Protein AF-A0A0W1JGA4-F1 (afdb_monomer)

Mean predicted aligned error: 23.72 Å

pLDDT: mean 73.75, std 16.4, range [33.72, 95.0]

Sequence (187 aa):
MNNINDKTKRRLIVASGLIISVILIVLISAQFKKEPIEDAVLPNKSVETNDIIVGKPVITEKEDEIIVPEIKIPEDETIDNGAIDTGTEQTIQGDVEKPKEPTKEQLTDPTQKPNGEKVETPPEPVAHDKVEKPTETPKNNDVPQGGDTNNGKIYVPGFGWIEDVGEGEGTVAEDMYENGNKIGNMD

InterPro domains:
  IPR046680 Protein of unknown function DUF6550 [PF20187] (1-187)

Organism: Desulfitobacterium hafniense (NCBI:txid49338)

Secondary structure (DSSP, 8-state):
-----HHHHHHHHHHHHHHHHHHHHHHHHHHT-PPP-------------------------------PPP-----------S-EE-SS-EESSPPPPPPPPPPHHHHH-TTB-TTSPBPSSPPP---GGG-PPPPPPP--TTSPPTT-EETTEEEETTTEEEE---S------TT-EETTEEP----

Foldseek 3Di:
DDDDDVVRVVVVVVVVVVVVVVVVVVVVVVVVDDDPPPPDDDDDDDDDDPDPPPDDDDDDDDDDDDDDDDDDDPDPDPDPQVFDCPPVDTDPGRDDDDQDAADPCQVPDQQADRSRHGDPDRDDDDPPVPDDDPDDDPDDPVDDDAQDDDPQWTQHVPPGTDHPPDDDDDDDDQPDDDPNHHPDDDD

Solvent-accessible surface area (backbone atoms only — not comparable to full-atom values): 13129 Å² total; per-residue (Å²): 134,87,84,76,53,67,74,55,53,55,50,50,53,54,50,52,52,51,53,53,52,54,51,51,53,51,56,54,55,55,72,67,58,73,75,82,78,71,88,68,81,76,78,91,69,82,83,86,73,85,79,76,87,71,82,76,81,82,78,90,82,81,93,74,88,82,81,75,80,84,83,82,75,79,80,75,79,82,73,85,54,52,56,43,77,74,86,88,48,78,38,88,54,43,85,80,81,76,78,77,81,59,52,77,65,42,77,70,37,77,47,34,39,67,86,68,49,71,44,94,70,54,78,78,85,75,80,72,92,74,67,75,78,77,81,76,77,81,85,52,92,90,54,90,47,72,70,40,74,58,97,68,19,29,27,40,83,98,74,44,78,40,79,56,83,67,80,77,90,77,81,86,63,91,83,43,61,56,97,85,41,78,49,89,80,82,134

Structure (mmCIF, N/CA/C/O backbone):
data_AF-A0A0W1JGA4-F1
#
_entry.id   AF-A0A0W1JGA4-F1
#
loop_
_atom_site.group_PDB
_atom_site.id
_atom_site.type_symbol
_atom_site.label_atom_id
_atom_site.label_alt_id
_atom_site.label_comp_id
_atom_site.label_asym_id
_atom_site.label_entity_id
_atom_site.label_seq_id
_atom_site.pdbx_PDB_ins_code
_atom_site.Cartn_x
_atom_site.Cartn_y
_atom_site.Cartn_z
_atom_site.occupancy
_atom_site.B_iso_or_equiv
_atom_site.auth_seq_id
_atom_site.auth_comp_id
_atom_site.auth_asym_id
_atom_site.auth_atom_id
_atom_site.pdbx_PDB_model_num
ATOM 1 N N . MET A 1 1 ? 45.563 -0.041 43.744 1.00 44.97 1 MET A N 1
ATOM 2 C CA . MET A 1 1 ? 44.508 -0.146 42.711 1.00 44.97 1 MET A CA 1
ATOM 3 C C . MET A 1 1 ? 43.424 -1.070 43.238 1.00 44.97 1 MET A C 1
ATOM 5 O O . MET A 1 1 ? 43.709 -2.244 43.427 1.00 44.97 1 MET A O 1
ATOM 9 N N . ASN A 1 2 ? 42.220 -0.567 43.514 1.00 59.59 2 ASN A N 1
ATOM 10 C CA . ASN A 1 2 ? 41.126 -1.420 43.987 1.00 59.59 2 ASN A CA 1
ATOM 11 C C . ASN A 1 2 ? 40.489 -2.128 42.783 1.00 59.59 2 ASN A C 1
ATOM 13 O O . ASN A 1 2 ? 39.954 -1.481 41.884 1.00 59.59 2 ASN A O 1
ATOM 17 N N . ASN A 1 3 ? 40.575 -3.455 42.747 1.00 68.81 3 ASN A N 1
ATOM 18 C CA . ASN A 1 3 ? 39.999 -4.308 41.712 1.00 68.81 3 ASN A CA 1
ATOM 19 C C . ASN A 1 3 ? 38.501 -4.532 41.978 1.00 68.81 3 ASN A C 1
ATOM 21 O O . ASN A 1 3 ? 38.096 -5.455 42.679 1.00 68.81 3 ASN A O 1
ATOM 25 N N . ILE A 1 4 ? 37.652 -3.670 41.419 1.00 75.06 4 ILE A N 1
ATOM 26 C CA . ILE A 1 4 ? 36.196 -3.828 41.538 1.00 75.06 4 ILE A CA 1
ATOM 27 C C . ILE A 1 4 ? 35.740 -5.026 40.688 1.00 75.06 4 ILE A C 1
ATOM 29 O O . ILE A 1 4 ? 35.989 -5.066 39.484 1.00 75.06 4 ILE A O 1
ATOM 33 N N . ASN A 1 5 ? 35.049 -5.979 41.323 1.00 81.25 5 ASN A N 1
ATOM 34 C CA . ASN A 1 5 ? 34.426 -7.148 40.691 1.00 81.25 5 ASN A CA 1
ATOM 35 C C . ASN A 1 5 ? 33.430 -6.719 39.597 1.00 81.25 5 ASN A C 1
ATOM 37 O O . ASN A 1 5 ? 32.623 -5.813 39.810 1.00 81.25 5 ASN A O 1
ATOM 41 N N . ASP A 1 6 ? 33.429 -7.390 38.448 1.00 80.88 6 ASP A N 1
ATOM 42 C CA . ASP A 1 6 ? 32.568 -7.049 37.310 1.00 80.88 6 ASP A CA 1
ATOM 43 C C . ASP A 1 6 ? 31.068 -7.140 37.633 1.00 80.88 6 ASP A C 1
ATOM 45 O O . ASP A 1 6 ? 30.273 -6.345 37.128 1.00 80.88 6 ASP A O 1
ATOM 49 N N . LYS A 1 7 ? 30.668 -8.011 38.571 1.00 80.00 7 LYS A N 1
ATOM 50 C CA . LYS A 1 7 ? 29.291 -8.023 39.103 1.00 80.00 7 LYS A CA 1
ATOM 51 C C . LYS A 1 7 ? 28.943 -6.714 39.820 1.00 80.00 7 LYS A C 1
ATOM 53 O O . LYS A 1 7 ? 27.817 -6.231 39.708 1.00 80.00 7 LYS A O 1
ATOM 58 N N . THR A 1 8 ? 29.905 -6.123 40.523 1.00 81.06 8 THR A N 1
ATOM 59 C CA . THR A 1 8 ? 29.753 -4.831 41.200 1.00 81.06 8 THR A CA 1
ATOM 60 C C . THR A 1 8 ? 29.754 -3.686 40.191 1.00 81.06 8 THR A C 1
ATOM 62 O O . THR A 1 8 ? 28.917 -2.800 40.310 1.00 81.06 8 THR A O 1
ATOM 65 N N . LYS A 1 9 ? 30.586 -3.733 39.138 1.00 79.56 9 LYS A N 1
ATOM 66 C CA . LYS A 1 9 ? 30.548 -2.740 38.044 1.00 79.56 9 LYS A CA 1
ATOM 67 C C . LYS A 1 9 ? 29.197 -2.725 37.331 1.00 79.56 9 LYS A C 1
ATOM 69 O O . LYS A 1 9 ? 28.620 -1.660 37.145 1.00 79.56 9 LYS A O 1
ATOM 74 N N . ARG A 1 10 ? 28.645 -3.898 37.000 1.00 83.25 10 ARG A N 1
ATOM 75 C CA . ARG A 1 10 ? 27.319 -3.997 36.370 1.00 83.25 10 ARG A CA 1
ATOM 76 C C . ARG A 1 10 ? 26.220 -3.436 37.272 1.00 83.25 10 ARG A C 1
ATOM 78 O O . ARG A 1 10 ? 25.356 -2.712 36.793 1.00 83.25 10 ARG A O 1
ATOM 85 N N . ARG A 1 11 ? 26.269 -3.716 38.579 1.00 85.12 11 ARG A N 1
ATOM 86 C CA . ARG A 1 11 ? 25.331 -3.132 39.554 1.00 85.12 11 ARG A CA 1
ATOM 87 C C . ARG A 1 11 ? 25.487 -1.617 39.677 1.00 85.12 11 ARG A C 1
ATOM 89 O O . ARG A 1 11 ? 24.478 -0.938 39.792 1.00 85.12 11 ARG A O 1
ATOM 96 N N . LEU A 1 12 ? 26.712 -1.095 39.600 1.00 87.06 12 LEU A N 1
ATOM 97 C CA . LEU A 1 12 ? 26.970 0.346 39.615 1.00 87.06 12 LEU A CA 1
ATOM 98 C C . LEU A 1 12 ? 26.412 1.047 38.372 1.00 87.06 12 LEU A C 1
ATOM 100 O O . LEU A 1 12 ? 25.822 2.109 38.514 1.00 87.06 12 LEU A O 1
ATOM 104 N N . ILE A 1 13 ? 26.526 0.437 37.188 1.00 88.38 13 ILE A N 1
ATOM 105 C CA . ILE A 1 13 ? 25.955 0.980 35.941 1.00 88.38 13 ILE A CA 1
ATOM 106 C C . ILE A 1 13 ? 24.421 0.971 35.986 1.00 88.38 13 ILE A C 1
ATOM 108 O O . ILE A 1 13 ? 23.774 1.941 35.603 1.00 88.38 13 ILE A O 1
ATOM 112 N N . VAL A 1 14 ? 23.816 -0.113 36.480 1.00 88.44 14 VAL A N 1
ATOM 113 C CA . VAL A 1 14 ? 22.352 -0.190 36.613 1.00 88.44 14 VAL A CA 1
ATOM 114 C C . VAL A 1 14 ? 21.849 0.804 37.663 1.00 88.44 14 VAL A C 1
ATOM 116 O O . VAL A 1 14 ? 20.854 1.486 37.435 1.00 88.44 14 VAL A O 1
ATOM 119 N N . ALA A 1 15 ? 22.555 0.936 38.788 1.00 89.06 15 ALA A N 1
ATOM 120 C CA . ALA A 1 15 ? 22.209 1.898 39.828 1.00 89.06 15 ALA A CA 1
ATOM 121 C C . ALA A 1 15 ? 22.351 3.349 39.342 1.00 89.06 15 ALA A C 1
ATOM 123 O O . ALA A 1 15 ? 21.472 4.160 39.622 1.00 89.06 15 ALA A O 1
ATOM 124 N N . SER A 1 16 ? 23.403 3.679 38.582 1.00 88.50 16 SER A N 1
ATOM 125 C CA . SER A 1 16 ? 23.577 5.031 38.041 1.00 88.50 16 SER A CA 1
ATOM 126 C C . SER A 1 16 ? 22.496 5.381 37.018 1.00 88.50 16 SER A C 1
ATOM 128 O O . SER A 1 16 ? 21.941 6.476 37.079 1.00 88.50 16 SER A O 1
ATOM 130 N N . GLY A 1 17 ? 22.127 4.441 36.142 1.00 91.94 17 GLY A N 1
ATOM 131 C CA . GLY A 1 17 ? 21.024 4.625 35.197 1.00 91.94 17 GLY A CA 1
ATOM 132 C C . GLY A 1 17 ? 19.676 4.843 35.890 1.00 91.94 17 GLY A C 1
ATOM 133 O O . GLY A 1 17 ? 18.922 5.737 35.511 1.00 91.94 17 GLY A O 1
ATOM 134 N N . LEU A 1 18 ? 19.393 4.082 36.953 1.00 93.75 18 LEU A N 1
ATOM 135 C CA . LEU A 1 18 ? 18.138 4.196 37.701 1.00 93.75 18 LEU A CA 1
ATOM 136 C C . LEU A 1 18 ? 18.025 5.549 38.420 1.00 93.75 18 LEU A C 1
ATOM 138 O O . LEU A 1 18 ? 16.968 6.174 38.382 1.00 93.75 18 LEU A O 1
ATOM 142 N N . ILE A 1 19 ? 19.122 6.049 38.997 1.00 92.94 19 ILE A N 1
ATOM 143 C CA . ILE A 1 19 ? 19.158 7.377 39.630 1.00 92.94 19 ILE A CA 1
ATOM 144 C C . ILE A 1 19 ? 18.876 8.481 38.601 1.00 92.94 19 ILE A C 1
ATOM 146 O O . ILE A 1 19 ? 18.055 9.360 38.856 1.00 92.94 19 ILE A O 1
ATOM 150 N N . ILE A 1 20 ? 19.499 8.414 37.420 1.00 94.38 20 ILE A N 1
ATOM 151 C CA . ILE A 1 20 ? 19.276 9.392 36.342 1.00 94.38 20 ILE A CA 1
ATOM 152 C C . ILE A 1 20 ? 17.818 9.348 35.861 1.00 94.38 20 ILE A C 1
ATOM 154 O O . ILE A 1 20 ? 17.201 10.396 35.672 1.00 94.38 20 ILE A O 1
ATOM 158 N N . SER A 1 21 ? 17.241 8.149 35.726 1.00 92.00 21 SER A N 1
ATOM 159 C CA . SER A 1 21 ? 15.843 7.974 35.324 1.00 92.00 21 SER A CA 1
ATOM 160 C C . SER A 1 21 ? 14.869 8.622 36.309 1.00 92.00 21 SER A C 1
ATOM 162 O O . SER A 1 21 ? 13.923 9.280 35.884 1.00 92.00 21 SER A O 1
ATOM 164 N N . VAL A 1 22 ? 15.093 8.470 37.618 1.00 94.44 22 VAL A N 1
ATOM 165 C CA . VAL A 1 22 ? 14.230 9.081 38.643 1.00 94.44 22 VAL A CA 1
ATOM 166 C C . VAL A 1 22 ? 14.341 10.608 38.613 1.00 94.44 22 VAL A C 1
ATOM 168 O O . VAL A 1 22 ? 13.322 11.291 38.686 1.00 94.44 22 VAL A O 1
ATOM 171 N N . ILE A 1 23 ? 15.548 11.156 38.437 1.00 93.19 23 ILE A N 1
ATOM 172 C CA . ILE A 1 23 ? 15.757 12.610 38.333 1.00 93.19 23 ILE A CA 1
ATOM 173 C C . ILE A 1 23 ? 15.014 13.186 37.120 1.00 93.19 23 ILE A C 1
ATOM 175 O O . ILE A 1 23 ? 14.326 14.197 37.257 1.00 93.19 23 ILE A O 1
ATOM 179 N N . LEU A 1 24 ? 15.093 12.536 35.953 1.00 92.69 24 LEU A N 1
ATOM 180 C CA . LEU A 1 24 ? 14.384 12.982 34.746 1.00 92.69 24 LEU A CA 1
ATOM 181 C C . LEU A 1 24 ? 12.863 13.005 34.944 1.00 92.69 24 LEU A C 1
ATOM 183 O O . LEU A 1 24 ? 12.220 13.986 34.577 1.00 92.69 24 LEU A O 1
ATOM 187 N N . ILE A 1 25 ? 12.294 11.976 35.579 1.00 92.25 25 ILE A N 1
ATOM 188 C CA . ILE A 1 25 ? 10.853 11.923 35.874 1.00 92.25 25 ILE A CA 1
ATOM 189 C C . ILE A 1 25 ? 10.444 13.081 36.793 1.00 92.25 25 ILE A C 1
ATOM 191 O O . ILE A 1 25 ? 9.443 13.748 36.531 1.00 92.25 25 ILE A O 1
ATOM 195 N N . VAL A 1 26 ? 11.230 13.367 37.838 1.00 89.81 26 VAL A N 1
ATOM 196 C CA . VAL A 1 26 ? 10.949 14.484 38.754 1.00 89.81 26 VAL A CA 1
ATOM 197 C C . VAL A 1 26 ? 10.999 15.824 38.017 1.00 89.81 26 VAL A C 1
ATOM 199 O O . VAL A 1 26 ? 10.074 16.620 38.173 1.00 89.81 26 VAL A O 1
ATOM 202 N N . LEU A 1 27 ? 12.005 16.061 37.169 1.00 88.38 27 LEU A N 1
ATOM 203 C CA . LEU A 1 27 ? 12.123 17.299 36.388 1.00 88.38 27 LEU A CA 1
ATOM 204 C C . LEU A 1 27 ? 10.940 17.503 35.433 1.00 88.38 27 LEU A C 1
ATOM 206 O O . LEU A 1 27 ? 10.386 18.599 35.374 1.00 88.38 27 LEU A O 1
ATOM 210 N N . ILE A 1 28 ? 10.517 16.448 34.732 1.00 86.50 28 ILE A N 1
ATOM 211 C CA . ILE A 1 28 ? 9.355 16.499 33.835 1.00 86.50 28 ILE A CA 1
ATOM 212 C C . ILE A 1 28 ? 8.083 16.770 34.647 1.00 86.50 28 ILE A C 1
ATOM 214 O O . ILE A 1 28 ? 7.327 17.680 34.325 1.00 86.50 28 ILE A O 1
ATOM 218 N N . SER A 1 29 ? 7.872 16.047 35.750 1.00 81.88 29 SER A N 1
ATOM 219 C CA . SER A 1 29 ? 6.695 16.245 36.606 1.00 81.88 29 SER A CA 1
ATOM 220 C C . SER A 1 29 ? 6.637 17.642 37.237 1.00 81.88 29 SER A C 1
ATOM 222 O O . SER A 1 29 ? 5.549 18.176 37.439 1.00 81.88 29 SER A O 1
ATOM 224 N N . ALA A 1 30 ? 7.789 18.266 37.507 1.00 78.31 30 ALA A N 1
ATOM 225 C CA . ALA A 1 30 ? 7.866 19.635 37.999 1.00 78.31 30 ALA A CA 1
ATOM 226 C C . ALA A 1 30 ? 7.477 20.666 36.926 1.00 78.31 30 ALA A C 1
ATOM 228 O O . ALA A 1 30 ? 6.845 21.656 37.278 1.00 78.31 30 ALA A O 1
ATOM 229 N N . GLN A 1 31 ? 7.766 20.420 35.638 1.00 76.38 31 GLN A N 1
ATOM 230 C CA . GLN A 1 31 ? 7.284 21.284 34.546 1.00 76.38 31 GLN A CA 1
ATOM 231 C C . GLN A 1 31 ? 5.757 21.255 34.399 1.00 76.38 31 GLN A C 1
ATOM 233 O O . GLN A 1 31 ? 5.165 22.237 33.964 1.00 76.38 31 GLN A O 1
ATOM 238 N N . PHE A 1 32 ? 5.109 20.155 34.794 1.00 69.81 32 PHE A N 1
ATOM 239 C CA . PHE A 1 32 ? 3.649 20.034 34.773 1.00 69.81 32 PHE A CA 1
ATOM 240 C C . PHE A 1 32 ? 2.956 20.587 36.028 1.00 69.81 32 PHE A C 1
ATOM 242 O O . PHE A 1 32 ? 1.725 20.569 36.099 1.00 69.81 32 PHE A O 1
ATOM 249 N N . LYS A 1 33 ? 3.695 21.107 37.019 1.00 66.62 33 LYS A N 1
ATOM 250 C CA . LYS A 1 33 ? 3.079 21.807 38.151 1.00 66.62 33 LYS A CA 1
ATOM 251 C C . LYS A 1 33 ? 2.629 23.196 37.702 1.00 66.62 33 LYS A C 1
ATOM 253 O O . LYS A 1 33 ? 3.416 24.135 37.683 1.00 66.62 33 LYS A O 1
ATOM 258 N N . LYS A 1 34 ? 1.345 23.315 37.357 1.00 65.19 34 LYS A N 1
ATOM 259 C CA . LYS A 1 34 ? 0.652 24.606 37.260 1.00 65.19 34 LYS A CA 1
ATOM 260 C C . LYS A 1 34 ? 0.773 25.318 38.609 1.00 65.19 34 LYS A C 1
ATOM 262 O O . LYS A 1 34 ? 0.502 24.703 39.643 1.00 65.19 34 LYS A O 1
ATOM 267 N N . GLU A 1 35 ? 1.196 26.579 38.598 1.00 66.38 35 GLU A N 1
ATOM 268 C CA . GLU A 1 35 ? 1.187 27.409 39.803 1.00 66.38 35 GLU A CA 1
ATOM 269 C C . GLU A 1 35 ? -0.231 27.433 40.400 1.00 66.38 35 GLU A C 1
ATOM 271 O O . GLU A 1 35 ? -1.209 27.428 39.639 1.00 66.38 35 GLU A O 1
AT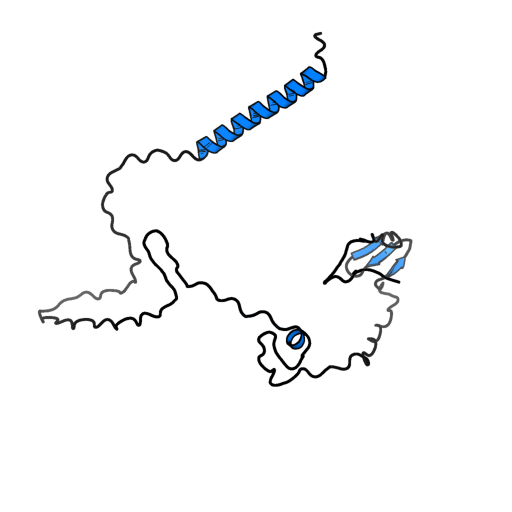OM 276 N N . PRO A 1 36 ? -0.375 27.401 41.739 1.00 60.84 36 PRO A N 1
ATOM 277 C CA . PRO A 1 36 ? -1.672 27.598 42.356 1.00 60.84 36 PRO A CA 1
ATOM 278 C C . PRO A 1 36 ? -2.161 28.984 41.954 1.00 60.84 36 PRO A C 1
ATOM 280 O O . PRO A 1 36 ? -1.489 29.988 42.176 1.00 60.84 36 PRO A O 1
ATOM 283 N N . ILE A 1 37 ? -3.320 28.999 41.311 1.00 57.25 37 ILE A N 1
ATOM 284 C CA . ILE A 1 37 ? -4.030 30.215 40.957 1.00 57.25 37 ILE A CA 1
ATOM 285 C C . ILE A 1 37 ? -4.404 30.851 42.296 1.00 57.25 37 ILE A C 1
ATOM 287 O O . ILE A 1 37 ? -5.270 30.344 43.005 1.00 57.25 37 ILE A O 1
ATOM 291 N N . GLU A 1 38 ? -3.682 31.892 42.700 1.00 56.19 38 GLU A N 1
ATOM 292 C CA . GLU A 1 38 ? -4.205 32.811 43.701 1.00 56.19 38 GLU A CA 1
ATOM 293 C C . GLU A 1 38 ? -5.464 33.408 43.069 1.00 56.19 38 GLU A C 1
ATOM 295 O O . GLU A 1 38 ? -5.404 33.877 41.928 1.00 56.19 38 GLU A O 1
ATOM 300 N N . ASP A 1 39 ? -6.608 33.315 43.751 1.00 57.66 39 ASP A N 1
ATOM 301 C CA . ASP A 1 39 ? -7.873 33.871 43.274 1.00 57.66 39 ASP A CA 1
ATOM 302 C C . ASP A 1 39 ? -7.746 35.399 43.175 1.00 57.66 39 ASP A C 1
ATOM 304 O O . ASP A 1 39 ? -8.108 36.159 44.074 1.00 57.66 39 ASP A O 1
ATOM 308 N N . ALA A 1 40 ? -7.193 35.866 42.059 1.00 50.31 40 ALA A N 1
ATOM 309 C CA . ALA A 1 40 ? -7.218 37.254 41.675 1.00 50.31 40 ALA A CA 1
ATOM 310 C C . ALA A 1 40 ? -8.649 37.571 41.245 1.00 50.31 40 ALA A C 1
ATOM 312 O O . ALA A 1 40 ? -9.150 37.064 40.239 1.00 50.31 40 ALA A O 1
ATOM 313 N N . VAL A 1 41 ? -9.308 38.420 42.033 1.00 50.53 41 VAL A N 1
ATOM 314 C CA . VAL A 1 41 ? -10.585 39.042 41.684 1.00 50.53 41 VAL A CA 1
ATOM 315 C C . VAL A 1 41 ? -10.478 39.610 40.266 1.00 50.53 41 VAL A C 1
ATOM 317 O O . VAL A 1 41 ? -9.693 40.522 40.003 1.00 50.53 41 VAL A O 1
ATOM 320 N N . LEU A 1 42 ? -11.261 39.044 39.348 1.00 39.69 42 LEU A N 1
ATOM 321 C CA . LEU A 1 42 ? -11.335 39.464 37.953 1.00 39.69 42 LEU A CA 1
ATOM 322 C C . LEU A 1 42 ? -11.810 40.926 37.864 1.00 39.69 42 LEU A C 1
ATOM 324 O O . LEU A 1 42 ? -12.895 41.236 38.368 1.00 39.69 42 LEU A O 1
ATOM 328 N N . PRO A 1 43 ? -11.093 41.829 37.170 1.00 44.75 43 PRO A N 1
ATOM 329 C CA . PRO A 1 43 ? -11.733 43.021 36.644 1.00 44.75 43 PRO A CA 1
ATOM 330 C C . PRO A 1 43 ? -12.717 42.577 35.558 1.00 44.75 43 PRO A C 1
ATOM 332 O O . PRO A 1 43 ? -12.340 41.933 34.579 1.00 44.75 43 PRO A O 1
ATOM 335 N N . ASN A 1 44 ? -13.993 42.903 35.754 1.00 46.38 44 ASN A N 1
ATOM 336 C CA . ASN A 1 44 ? -15.051 42.680 34.778 1.00 46.38 44 ASN A CA 1
ATOM 337 C C . ASN A 1 44 ? -14.661 43.363 33.455 1.00 46.38 44 ASN A C 1
ATOM 339 O O . ASN A 1 44 ? -14.686 44.591 33.353 1.00 46.38 44 ASN A O 1
ATOM 343 N N . LYS A 1 45 ? -14.247 42.575 32.460 1.00 36.81 45 LYS A N 1
ATOM 344 C CA . LYS A 1 45 ? -14.010 43.056 31.102 1.00 36.81 45 LYS A CA 1
ATOM 345 C C . LYS A 1 45 ? -14.767 42.166 30.127 1.00 36.81 45 LYS A C 1
ATOM 347 O O . LYS A 1 45 ? -14.358 41.050 29.822 1.00 36.81 45 LYS A O 1
ATOM 352 N N . SER A 1 46 ? -15.905 42.706 29.703 1.00 43.22 46 SER A N 1
ATOM 353 C CA . SER A 1 46 ? -16.739 42.243 28.600 1.00 43.22 46 SER A CA 1
ATOM 354 C C . SER A 1 46 ? -15.907 41.957 27.349 1.00 43.22 46 SER A C 1
ATOM 356 O O . SER A 1 46 ? -15.001 42.719 27.006 1.00 43.22 46 SER A O 1
ATOM 358 N N . VAL A 1 47 ? -16.256 40.859 26.684 1.00 38.28 47 VAL A N 1
ATOM 359 C CA . VAL A 1 47 ? -15.705 40.384 25.414 1.00 38.28 47 VAL A CA 1
ATOM 360 C C . VAL A 1 47 ? -15.886 41.444 24.324 1.00 38.28 47 VAL A C 1
ATOM 362 O O . VAL A 1 47 ? -16.960 42.021 24.171 1.00 38.28 47 VAL A O 1
ATOM 365 N N . GLU A 1 48 ? -14.810 41.684 23.581 1.00 35.50 48 GLU A N 1
ATOM 366 C CA . GLU A 1 48 ? -14.738 42.511 22.381 1.00 35.50 48 GLU A CA 1
ATOM 367 C C . GLU A 1 48 ? -15.324 41.714 21.204 1.00 35.50 48 GLU A C 1
ATOM 369 O O . GLU A 1 48 ? -14.737 40.740 20.733 1.00 35.50 48 GLU A O 1
ATOM 374 N N . THR A 1 49 ? -16.528 42.081 20.768 1.00 35.84 49 THR A N 1
ATOM 375 C CA . THR A 1 49 ? -17.105 41.629 19.499 1.00 35.84 49 THR A CA 1
ATOM 376 C C . THR A 1 49 ? -16.472 42.424 18.363 1.00 35.84 49 THR A C 1
ATOM 378 O O . THR A 1 49 ? -16.406 43.647 18.443 1.00 35.84 49 THR A O 1
ATOM 381 N N . ASN A 1 50 ? -16.027 41.740 17.307 1.00 36.41 50 ASN A N 1
ATOM 382 C CA . ASN A 1 50 ? -15.532 42.372 16.084 1.00 36.41 50 ASN A CA 1
ATOM 383 C C . ASN A 1 50 ? -16.591 43.336 15.519 1.00 36.41 50 ASN A C 1
ATOM 385 O O . ASN A 1 50 ? -17.625 42.894 15.016 1.00 36.41 50 ASN A O 1
ATOM 389 N N . ASP A 1 51 ? -16.320 44.638 15.608 1.00 33.72 51 ASP A N 1
ATOM 390 C CA . ASP A 1 51 ? -17.151 45.693 15.032 1.00 33.72 51 ASP A CA 1
ATOM 391 C C . ASP A 1 51 ? -17.146 45.569 13.501 1.00 33.72 51 ASP A C 1
ATOM 393 O O . ASP A 1 51 ? -16.161 45.860 12.816 1.00 33.72 51 ASP A O 1
ATOM 397 N N . ILE A 1 52 ? -18.283 45.150 12.946 1.00 38.25 52 ILE A N 1
ATOM 398 C CA . ILE A 1 52 ? -18.630 45.417 11.553 1.00 38.25 52 ILE A CA 1
ATOM 399 C C . ILE A 1 52 ? -18.743 46.939 11.438 1.00 38.25 52 ILE A C 1
ATOM 401 O O . ILE A 1 52 ? -19.606 47.553 12.063 1.00 38.25 52 ILE A O 1
ATOM 405 N N . ILE A 1 53 ? -17.867 47.555 10.642 1.00 45.31 53 ILE A N 1
ATOM 406 C CA . ILE A 1 53 ? -17.902 48.992 10.361 1.00 45.31 53 ILE A CA 1
ATOM 407 C C . ILE A 1 53 ? -19.172 49.297 9.554 1.00 45.31 53 ILE A C 1
ATOM 409 O O . ILE A 1 53 ? -19.165 49.309 8.325 1.00 45.31 53 ILE A O 1
ATOM 413 N N . VAL A 1 54 ? -20.274 49.569 10.248 1.00 40.72 54 VAL A N 1
ATOM 414 C CA . VAL A 1 54 ? -21.405 50.312 9.694 1.00 40.72 54 VAL A CA 1
ATOM 415 C C . VAL A 1 54 ? -21.159 51.770 10.048 1.00 40.72 54 VAL A C 1
ATOM 417 O O . VAL A 1 54 ? -21.351 52.198 11.187 1.00 40.72 54 VAL A O 1
ATOM 420 N N . GLY A 1 55 ? -20.658 52.533 9.075 1.00 38.62 55 GLY A N 1
ATOM 421 C CA . GLY A 1 55 ? -20.465 53.970 9.223 1.00 38.62 55 GLY A CA 1
ATOM 422 C C . GLY A 1 55 ? -21.781 54.630 9.628 1.00 38.62 55 GLY A C 1
ATOM 423 O O . GLY A 1 55 ? -22.738 54.630 8.860 1.00 38.62 55 GLY A O 1
ATOM 424 N N . LYS A 1 56 ? -21.837 55.183 10.842 1.00 35.94 56 LYS A N 1
ATOM 425 C CA . LYS A 1 56 ? -22.950 56.027 11.284 1.00 35.94 56 LYS A CA 1
ATOM 426 C C . LYS A 1 56 ? -22.893 57.344 10.501 1.00 35.94 56 LYS A C 1
ATOM 428 O O . LYS A 1 56 ? -21.914 58.073 10.680 1.00 35.94 56 LYS A O 1
ATOM 433 N N . PRO A 1 57 ? -23.905 57.722 9.699 1.00 38.09 57 PRO A N 1
ATOM 434 C CA . PRO A 1 57 ? -24.088 59.126 9.391 1.00 38.09 57 PRO A CA 1
ATOM 435 C C . PRO A 1 57 ? -24.631 59.793 10.658 1.00 38.09 57 PRO A C 1
ATOM 437 O O . PRO A 1 57 ? -25.762 59.559 11.074 1.00 38.09 57 PRO A O 1
ATOM 440 N N . VAL A 1 58 ? -23.808 60.611 11.307 1.00 36.62 58 VAL A N 1
ATOM 441 C CA . VAL A 1 58 ? -24.330 61.694 12.153 1.00 36.62 58 VAL A CA 1
ATOM 442 C C . VAL A 1 58 ? -24.946 62.686 11.155 1.00 36.62 58 VAL A C 1
ATOM 444 O O . VAL A 1 58 ? -24.352 62.935 10.107 1.00 36.62 58 VAL A O 1
ATOM 447 N N . ILE A 1 59 ? -26.172 63.169 11.336 1.00 35.94 59 ILE A N 1
ATOM 448 C CA . ILE A 1 59 ? -26.478 64.441 12.001 1.00 35.94 59 ILE A CA 1
ATOM 449 C C . ILE A 1 59 ? -28.021 64.559 12.082 1.00 35.94 59 ILE A C 1
ATOM 451 O O . ILE A 1 59 ? -28.698 64.408 11.072 1.00 35.94 59 ILE A O 1
ATOM 455 N N . THR A 1 60 ? -28.507 64.834 13.299 1.00 42.22 60 THR A N 1
ATOM 456 C CA . THR A 1 60 ? -29.611 65.738 13.704 1.00 42.22 60 THR A CA 1
ATOM 457 C C . THR A 1 60 ? -30.939 65.718 12.929 1.00 42.22 60 THR A C 1
ATOM 459 O O . THR A 1 60 ? -31.002 66.186 11.803 1.00 42.22 60 THR A O 1
ATOM 462 N N . GLU A 1 61 ? -32.032 65.324 13.594 1.00 42.34 61 GLU A N 1
ATOM 463 C CA . GLU A 1 61 ? -33.161 66.198 13.984 1.00 42.34 61 GLU A CA 1
ATOM 464 C C . GLU A 1 61 ? -34.387 65.389 14.453 1.00 42.34 61 GLU A C 1
ATOM 466 O O . GLU A 1 61 ? -34.836 64.484 13.767 1.00 42.34 61 GLU A O 1
ATOM 471 N N . LYS A 1 62 ? -34.919 65.828 15.605 1.00 43.69 62 LYS A N 1
ATOM 472 C CA . LYS A 1 62 ? -36.307 65.786 16.104 1.00 43.69 62 LYS A CA 1
ATOM 473 C C . LYS A 1 62 ? -37.021 64.447 16.342 1.00 43.69 62 LYS A C 1
ATOM 475 O O . LYS A 1 62 ? -36.873 63.459 15.642 1.00 43.69 62 LYS A O 1
ATOM 480 N N . GLU A 1 63 ? -37.781 64.503 17.431 1.00 51.25 63 GLU A N 1
ATOM 481 C CA . GLU A 1 63 ? -38.611 63.479 18.052 1.00 51.25 63 GLU A CA 1
ATOM 482 C C . GLU A 1 63 ? -39.588 62.855 17.057 1.00 51.25 63 GLU A C 1
ATOM 484 O O . GLU A 1 63 ? -40.379 63.576 16.465 1.00 51.25 63 GLU A O 1
ATOM 489 N N . ASP A 1 64 ? -39.555 61.530 16.936 1.00 44.03 64 ASP A N 1
ATOM 490 C CA . ASP A 1 64 ? -40.732 60.706 16.676 1.00 44.03 64 ASP A CA 1
ATOM 491 C C . ASP A 1 64 ? -40.474 59.316 17.281 1.00 44.03 64 ASP A C 1
ATOM 493 O O . ASP A 1 64 ? -39.396 58.731 17.156 1.00 44.03 64 ASP A O 1
ATOM 497 N N . GLU A 1 65 ? -41.455 58.834 18.034 1.00 52.72 65 GLU A N 1
ATOM 498 C CA . GLU A 1 65 ? -41.418 57.627 18.855 1.00 52.72 65 GLU A CA 1
ATOM 499 C C . GLU A 1 65 ? -41.258 56.375 17.968 1.00 52.72 65 GLU A C 1
ATOM 501 O O . GLU A 1 65 ? -42.172 55.971 17.249 1.00 52.72 65 GLU A O 1
ATOM 506 N N . ILE A 1 66 ? -40.072 55.755 17.979 1.00 46.19 66 ILE A N 1
ATOM 507 C CA . ILE A 1 66 ? -39.792 54.551 17.184 1.00 46.19 66 ILE A CA 1
ATOM 508 C C . ILE A 1 66 ? -40.398 53.337 17.900 1.00 46.19 66 ILE A C 1
ATOM 510 O O . ILE A 1 66 ? -39.790 52.767 18.806 1.00 46.19 66 ILE A O 1
ATOM 514 N N . ILE A 1 67 ? -41.593 52.915 17.483 1.00 58.78 67 ILE A N 1
ATOM 515 C CA . ILE A 1 67 ? -42.182 51.639 17.911 1.00 58.78 67 ILE A CA 1
ATOM 516 C C . ILE A 1 67 ? -41.497 50.510 17.131 1.00 58.78 67 ILE A C 1
ATOM 518 O O . ILE A 1 67 ? -41.728 50.333 15.934 1.00 58.78 67 ILE A O 1
ATOM 522 N N . VAL A 1 68 ? -40.643 49.744 17.812 1.00 60.56 68 VAL A N 1
ATOM 523 C CA . VAL A 1 68 ? -39.989 48.553 17.252 1.00 60.56 68 VAL A CA 1
ATOM 524 C C . VAL A 1 68 ? -40.941 47.356 17.385 1.00 60.56 68 VAL A C 1
ATOM 526 O O . VAL A 1 68 ? -41.340 47.039 18.507 1.00 60.56 68 VAL A O 1
ATOM 529 N N . PRO A 1 69 ? -41.331 46.678 16.290 1.00 61.38 69 PRO A N 1
ATOM 530 C CA . PRO A 1 69 ? -42.147 45.471 16.380 1.00 61.38 69 PRO A CA 1
ATOM 531 C C . PRO A 1 69 ? -41.352 44.312 17.002 1.00 61.38 69 PRO A C 1
ATOM 533 O O . PRO A 1 69 ? -40.161 44.146 16.739 1.00 61.38 69 PRO A O 1
ATOM 536 N N . GLU A 1 70 ? -42.024 43.500 17.820 1.00 64.69 70 GLU A N 1
ATOM 537 C CA . GLU A 1 70 ? -41.428 42.345 18.496 1.00 64.69 70 GLU A CA 1
ATOM 538 C C . GLU A 1 70 ? -40.959 41.292 17.477 1.00 64.69 70 GLU A C 1
ATOM 540 O O . GLU A 1 70 ? -41.704 40.880 16.580 1.00 64.69 70 GLU A O 1
ATOM 545 N N . ILE A 1 71 ? -39.697 40.877 17.599 1.00 60.97 71 ILE A N 1
ATOM 546 C CA . ILE A 1 71 ? -39.066 39.899 16.710 1.00 60.97 71 ILE A CA 1
ATOM 547 C C . ILE A 1 71 ? -39.669 38.527 17.017 1.00 60.97 71 ILE A C 1
ATOM 549 O O . ILE A 1 71 ? -39.408 37.947 18.068 1.00 60.97 71 ILE A O 1
ATOM 553 N N . LYS A 1 72 ? -40.468 37.989 16.091 1.00 61.00 72 LYS A N 1
ATOM 554 C CA . LYS A 1 72 ? -40.926 36.599 16.173 1.00 61.00 72 LYS A CA 1
ATOM 555 C C . LYS A 1 72 ? -39.776 35.669 15.801 1.00 61.00 72 LYS A C 1
ATOM 557 O O . LYS A 1 72 ? -39.400 35.595 14.634 1.00 61.00 72 LYS A O 1
ATOM 562 N N . ILE A 1 73 ? -39.229 34.980 16.797 1.00 65.12 73 ILE A N 1
ATOM 563 C CA . ILE A 1 73 ? -38.268 33.895 16.598 1.00 65.12 73 ILE A CA 1
ATOM 564 C C . ILE A 1 73 ? -39.072 32.682 16.102 1.00 65.12 73 ILE A C 1
ATOM 566 O O . ILE A 1 73 ? -40.024 32.296 16.785 1.00 65.12 73 ILE A O 1
ATOM 570 N N . PRO A 1 74 ? -38.783 32.124 14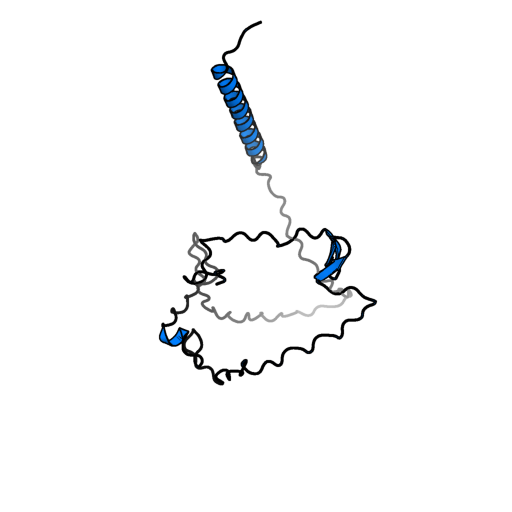.912 1.00 62.59 74 PRO A N 1
ATOM 571 C CA . PRO A 1 74 ? -39.400 30.873 14.496 1.00 62.59 74 PRO A CA 1
ATOM 572 C C . PRO A 1 74 ? -39.031 29.785 15.508 1.00 62.59 74 PRO A C 1
ATOM 574 O O . PRO A 1 74 ? -37.884 29.694 15.935 1.00 62.59 74 PRO A O 1
ATOM 577 N N . GLU A 1 75 ? -40.028 29.019 15.932 1.00 64.00 75 GLU A N 1
ATOM 578 C CA . GLU A 1 75 ? -39.858 27.882 16.832 1.00 64.00 75 GLU A CA 1
ATOM 579 C C . GLU A 1 75 ? -38.943 26.876 16.118 1.00 64.00 75 GLU A C 1
ATOM 581 O O . GLU A 1 75 ? -39.311 26.357 15.064 1.00 64.00 75 GLU A O 1
ATOM 586 N N . ASP A 1 76 ? -37.714 26.704 16.614 1.00 62.59 76 ASP A N 1
ATOM 587 C CA . ASP A 1 76 ? -36.762 25.751 16.042 1.00 62.59 76 ASP A CA 1
ATOM 588 C C . ASP A 1 76 ? -37.396 24.357 16.105 1.00 62.59 76 ASP A C 1
ATOM 590 O O . ASP A 1 76 ? -37.754 23.874 17.184 1.00 62.59 76 ASP A O 1
ATOM 594 N N . GLU A 1 77 ? -37.554 23.707 14.951 1.00 60.00 77 GLU A N 1
ATOM 595 C CA . GLU A 1 77 ? -37.927 22.298 14.912 1.00 60.00 77 GLU A CA 1
ATOM 596 C C . GLU A 1 77 ? -36.831 21.519 15.643 1.00 60.00 77 GLU A C 1
ATOM 598 O O . GLU A 1 77 ? -35.688 21.442 15.188 1.00 60.00 77 GLU A O 1
ATOM 603 N N . THR A 1 78 ? -37.158 20.948 16.803 1.00 59.56 78 THR A N 1
ATOM 604 C CA . THR A 1 78 ? -36.245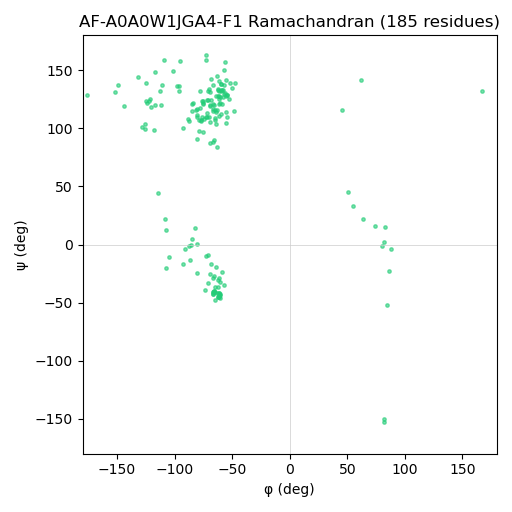 20.052 17.510 1.00 59.56 78 THR A CA 1
ATOM 605 C C . THR A 1 78 ? -36.128 18.767 16.699 1.00 59.56 78 THR A C 1
ATOM 607 O O . THR A 1 78 ? -36.886 17.817 16.898 1.00 59.56 78 THR A O 1
ATOM 610 N N . ILE A 1 79 ? -35.203 18.749 15.744 1.00 61.88 79 ILE A N 1
ATOM 611 C CA . ILE A 1 79 ? -34.790 17.525 15.070 1.00 61.88 79 ILE A CA 1
ATOM 612 C C . ILE A 1 79 ? -34.086 16.682 16.134 1.00 61.88 79 ILE A C 1
ATOM 614 O O . ILE A 1 79 ? -33.050 17.086 16.669 1.00 61.88 79 ILE A O 1
ATOM 618 N N . ASP A 1 80 ? -34.676 15.536 16.473 1.00 69.31 80 ASP A N 1
ATOM 619 C CA . ASP A 1 80 ? -34.050 14.544 17.343 1.00 69.31 80 ASP A CA 1
ATOM 620 C C . ASP A 1 80 ? -32.816 13.975 16.630 1.00 69.31 80 ASP A C 1
ATOM 622 O O . ASP A 1 80 ? -32.888 13.027 15.851 1.00 69.31 80 ASP A O 1
ATOM 626 N N . ASN A 1 81 ? -31.670 14.616 16.858 1.00 69.81 81 ASN A N 1
ATOM 627 C CA . ASN A 1 81 ? -30.374 14.199 16.329 1.00 69.81 81 ASN A CA 1
ATOM 628 C C . ASN A 1 81 ? -29.737 13.086 17.187 1.00 69.81 81 ASN A C 1
ATOM 630 O O . ASN A 1 81 ? -28.53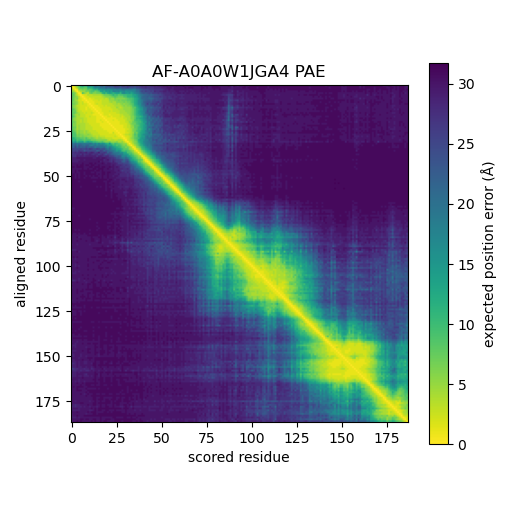1 12.845 17.093 1.00 69.81 81 ASN A O 1
ATOM 634 N N . GLY A 1 82 ? -30.512 12.448 18.078 1.00 73.50 82 GLY A N 1
ATOM 635 C CA . GLY A 1 82 ? -29.999 11.513 19.077 1.00 73.50 82 GLY A CA 1
ATOM 636 C C . GLY A 1 82 ? -29.061 12.183 20.082 1.00 73.50 82 GLY A C 1
ATOM 637 O O . GLY A 1 82 ? -28.214 11.519 20.677 1.00 73.50 82 GLY A O 1
ATOM 638 N N . ALA A 1 83 ? -29.163 13.506 20.230 1.00 78.69 83 ALA A N 1
ATOM 639 C CA . ALA A 1 83 ? -28.377 14.252 21.193 1.00 78.69 83 ALA A CA 1
ATOM 640 C C . ALA A 1 83 ? -28.953 14.024 22.596 1.00 78.69 83 ALA A C 1
ATOM 642 O O . ALA A 1 83 ? -30.135 14.268 22.840 1.00 78.69 83 ALA A O 1
ATOM 643 N N . ILE A 1 84 ? -28.117 13.551 23.516 1.00 79.19 84 ILE A N 1
ATOM 644 C CA . ILE A 1 84 ? -28.512 13.218 24.887 1.00 79.19 84 ILE A CA 1
ATOM 645 C C . ILE A 1 84 ? -27.666 14.071 25.824 1.00 79.19 84 ILE A C 1
ATOM 647 O O . ILE A 1 84 ? -26.442 14.037 25.735 1.00 79.19 84 ILE A O 1
ATOM 651 N N . ASP A 1 85 ? -28.302 14.827 26.716 1.00 83.12 85 ASP A N 1
ATOM 652 C CA . ASP A 1 85 ? -27.631 15.559 27.792 1.00 83.12 85 ASP A CA 1
ATOM 653 C C . ASP A 1 85 ? -28.272 15.175 29.130 1.00 83.12 85 ASP A C 1
ATOM 655 O O . ASP A 1 85 ? -29.389 15.585 29.451 1.00 83.12 85 ASP A O 1
ATOM 659 N N . THR A 1 86 ? -27.576 14.336 29.898 1.00 83.50 86 THR A N 1
ATOM 660 C CA . THR A 1 86 ? -27.963 13.957 31.267 1.00 83.50 86 THR A CA 1
ATOM 661 C C . THR A 1 86 ? -27.032 14.578 32.314 1.00 83.50 86 THR A C 1
ATOM 663 O O . THR A 1 86 ? -26.924 14.079 33.437 1.00 83.50 86 THR A O 1
ATOM 666 N N . GLY A 1 87 ? -26.342 15.673 31.970 1.00 84.06 87 GLY A N 1
ATOM 667 C CA . GLY A 1 87 ? -25.470 16.448 32.853 1.00 84.06 87 GLY A CA 1
ATOM 668 C C . GLY A 1 87 ? -24.046 15.901 32.977 1.00 84.06 87 GLY A C 1
ATOM 669 O O . GLY A 1 87 ? -23.087 16.644 32.782 1.00 84.06 87 GLY A O 1
ATOM 670 N N . THR A 1 88 ? -23.874 14.616 33.298 1.00 82.31 88 THR A N 1
ATOM 671 C CA . THR A 1 88 ? -22.543 13.964 33.298 1.00 82.31 88 THR A CA 1
ATOM 672 C C . THR A 1 88 ? -22.201 13.278 31.982 1.00 82.31 88 THR A C 1
ATOM 674 O O . THR A 1 88 ? -21.031 12.988 31.742 1.00 82.31 88 THR A O 1
ATOM 677 N N . GLU A 1 89 ? -23.197 13.024 31.136 1.00 76.12 89 GLU A N 1
ATOM 678 C CA . GLU A 1 89 ? -23.023 12.424 29.818 1.00 76.12 89 GLU A CA 1
ATOM 679 C C . GLU A 1 89 ? -23.659 13.349 28.786 1.00 76.12 89 GLU A C 1
ATOM 681 O O . GLU A 1 89 ? -24.833 13.704 28.894 1.00 76.12 89 GLU A O 1
ATOM 686 N N . GLN A 1 90 ? -22.852 13.762 27.811 1.00 81.75 90 GLN A N 1
ATOM 687 C CA . GLN A 1 90 ? -23.287 14.584 26.695 1.00 81.75 90 GLN A CA 1
ATOM 688 C C . GLN A 1 90 ? -22.925 13.866 25.401 1.00 81.75 90 GLN A C 1
ATOM 690 O O . GLN A 1 90 ? -21.756 13.583 25.135 1.00 81.75 90 GLN A O 1
ATOM 695 N N . THR A 1 91 ? -23.935 13.601 24.586 1.00 80.25 91 THR A N 1
ATOM 696 C CA . THR A 1 91 ? -23.792 13.022 23.257 1.00 80.25 91 THR A CA 1
ATOM 697 C C . THR A 1 91 ? -24.297 14.047 22.254 1.00 80.25 91 THR A C 1
ATOM 699 O O . THR A 1 91 ? -25.438 14.489 22.339 1.00 80.25 91 THR A O 1
ATOM 702 N N . ILE A 1 92 ? -23.429 14.477 21.336 1.00 82.62 92 ILE A N 1
ATOM 703 C CA . ILE A 1 92 ? -23.748 15.528 20.354 1.00 82.62 92 ILE A CA 1
ATOM 704 C C . ILE A 1 92 ? -24.542 14.957 19.167 1.00 82.62 92 ILE A C 1
ATOM 706 O O . ILE A 1 92 ? -25.266 15.695 18.505 1.00 82.62 92 ILE A O 1
ATOM 710 N N . GLN A 1 93 ? -24.407 13.653 18.903 1.00 83.19 93 GLN A N 1
ATOM 711 C CA . GLN A 1 93 ? -25.090 12.910 17.841 1.00 83.19 93 GLN A CA 1
ATOM 712 C C . GLN A 1 93 ? -25.296 11.464 18.291 1.00 83.19 93 GLN A C 1
ATOM 714 O O . GLN A 1 93 ? -24.364 10.880 18.843 1.00 83.19 93 GLN A O 1
ATOM 719 N N . GLY A 1 94 ? -26.474 10.895 18.032 1.00 81.75 94 GLY A N 1
ATOM 720 C CA . GLY A 1 94 ? -26.765 9.499 18.364 1.00 81.75 94 GLY A CA 1
ATOM 721 C C . GLY A 1 94 ? -25.769 8.518 17.738 1.00 81.75 94 GLY A C 1
ATOM 722 O O . GLY A 1 94 ? -25.118 8.817 16.733 1.00 81.75 94 GLY A O 1
ATOM 723 N N . ASP A 1 95 ? -25.654 7.331 18.332 1.00 81.06 95 ASP A N 1
ATOM 724 C CA . ASP A 1 95 ? -24.798 6.279 17.791 1.00 81.06 95 ASP A CA 1
ATOM 725 C C . ASP A 1 95 ? -25.222 5.909 16.363 1.00 81.06 95 ASP A C 1
ATOM 727 O O . ASP A 1 95 ? -26.397 5.678 16.072 1.00 81.06 95 ASP A O 1
ATOM 731 N N . VAL A 1 96 ? -24.242 5.818 15.462 1.00 81.12 96 VAL A N 1
ATOM 732 C CA . VAL A 1 96 ? -24.480 5.341 14.097 1.00 81.12 96 VAL A CA 1
ATOM 733 C C . VAL A 1 96 ? -24.813 3.853 14.139 1.00 81.12 96 VAL A C 1
ATOM 735 O O . VAL A 1 96 ? -23.989 3.024 14.535 1.00 81.12 96 VAL A O 1
ATOM 738 N N . GLU A 1 97 ? -26.001 3.496 13.652 1.00 82.38 97 GLU A N 1
ATOM 739 C CA . GLU A 1 97 ? -26.340 2.101 13.398 1.00 82.38 97 GLU A CA 1
ATOM 740 C C . GLU A 1 97 ? -25.461 1.552 12.272 1.00 82.38 97 GLU A C 1
ATOM 742 O O . GLU A 1 97 ? -25.450 2.044 11.139 1.00 82.38 97 GLU A O 1
ATOM 747 N N . LYS A 1 98 ? -24.694 0.503 12.583 1.00 83.38 98 LYS A N 1
ATOM 748 C CA . LYS A 1 98 ? -23.894 -0.184 11.573 1.00 83.38 98 LYS A CA 1
ATOM 749 C C . LYS A 1 98 ? -24.833 -0.954 10.628 1.00 83.38 98 LYS A C 1
ATOM 751 O O . LYS A 1 98 ? -25.698 -1.683 11.117 1.00 83.38 98 LYS A O 1
ATOM 756 N N . PRO A 1 99 ? -24.650 -0.862 9.297 1.00 81.44 99 PRO A N 1
ATOM 757 C CA . PRO A 1 99 ? -25.421 -1.662 8.355 1.00 81.44 99 PRO A CA 1
ATOM 758 C C . PRO A 1 99 ? -25.274 -3.160 8.634 1.00 81.44 99 PRO A C 1
ATOM 760 O O . PRO A 1 99 ? -24.225 -3.623 9.087 1.00 81.44 99 PRO A O 1
ATOM 763 N N . LYS A 1 100 ? -26.318 -3.930 8.319 1.00 83.94 100 LYS A N 1
ATOM 764 C CA . LYS A 1 100 ? -26.272 -5.392 8.394 1.00 83.94 100 LYS A CA 1
ATOM 765 C C . LYS A 1 100 ? -25.170 -5.930 7.478 1.00 83.94 100 LYS A C 1
ATOM 767 O O . LYS A 1 100 ? -25.028 -5.470 6.346 1.00 83.94 100 LYS A O 1
ATOM 772 N N . GLU A 1 101 ? -24.425 -6.925 7.955 1.00 87.31 101 GLU A N 1
ATOM 773 C CA . GLU A 1 101 ? -23.420 -7.594 7.131 1.00 87.31 101 GLU A CA 1
ATOM 774 C C . GLU A 1 101 ? -24.061 -8.246 5.889 1.00 87.31 101 GLU A C 1
ATOM 776 O O . GLU A 1 101 ? -25.139 -8.851 5.998 1.00 87.31 101 GLU A O 1
ATOM 781 N N . PRO A 1 102 ? -23.415 -8.140 4.714 1.00 85.06 102 PRO A N 1
ATOM 782 C CA . PRO A 1 102 ? -23.890 -8.779 3.496 1.00 85.06 102 PRO A CA 1
ATOM 783 C C . PRO A 1 102 ? -23.882 -10.303 3.634 1.00 85.06 102 PRO A C 1
ATOM 785 O O . PRO A 1 102 ? -22.998 -10.905 4.243 1.00 85.06 102 PRO A O 1
ATOM 788 N N . THR A 1 103 ? -24.864 -10.951 3.018 1.00 88.31 103 THR A N 1
ATOM 789 C CA . THR A 1 103 ? -24.892 -12.412 2.881 1.00 88.31 103 THR A CA 1
ATOM 790 C C . THR A 1 103 ? -23.852 -12.891 1.862 1.00 88.31 103 THR A C 1
ATOM 792 O O . THR A 1 103 ? -23.428 -12.142 0.983 1.00 88.31 103 THR A O 1
ATOM 795 N N . LYS A 1 104 ? -23.453 -14.170 1.934 1.00 85.94 104 LYS A N 1
ATOM 796 C CA . LYS A 1 104 ? -22.489 -14.761 0.983 1.00 85.94 104 LYS A CA 1
ATOM 797 C C . LYS A 1 104 ? -22.941 -14.643 -0.475 1.00 85.94 104 LYS A C 1
ATOM 799 O O . LYS A 1 104 ? -22.111 -14.440 -1.348 1.00 85.94 104 LYS A O 1
ATOM 804 N N . GLU A 1 105 ? -24.244 -14.744 -0.713 1.00 83.88 105 GLU A N 1
ATOM 805 C CA . GLU A 1 105 ? -24.855 -14.611 -2.039 1.00 83.88 105 GLU A CA 1
ATOM 806 C C . GLU A 1 105 ? -24.702 -13.182 -2.583 1.00 83.88 105 GLU A C 1
ATOM 808 O O . GLU A 1 105 ? -24.298 -13.006 -3.729 1.00 83.88 105 GLU A O 1
ATOM 813 N N . GLN A 1 106 ? -24.919 -12.166 -1.737 1.00 84.00 106 GLN A N 1
ATOM 814 C CA . GLN A 1 106 ? -24.743 -10.751 -2.095 1.00 84.00 106 GLN A CA 1
ATOM 815 C C . GLN A 1 106 ? -23.285 -10.378 -2.376 1.00 84.00 106 GLN A C 1
ATOM 817 O O . GLN A 1 106 ? -23.033 -9.474 -3.162 1.00 84.00 106 GLN A O 1
ATOM 822 N N . LEU A 1 107 ? -22.318 -11.065 -1.761 1.00 82.31 107 LEU A N 1
ATOM 823 C CA . LEU A 1 107 ? -20.894 -10.834 -2.037 1.00 82.31 107 LEU A CA 1
ATOM 824 C C . LEU A 1 107 ? -20.477 -11.298 -3.438 1.00 82.31 107 LEU A C 1
ATOM 826 O O . LEU A 1 107 ? -19.493 -10.801 -3.978 1.00 82.31 107 LEU A O 1
ATOM 830 N N . THR A 1 108 ? -21.198 -12.262 -4.008 1.00 83.75 108 THR A N 1
ATOM 831 C CA . THR A 1 108 ? -20.868 -12.867 -5.306 1.00 83.75 108 THR A CA 1
ATOM 832 C C . THR A 1 108 ? -21.763 -12.402 -6.445 1.00 83.75 108 THR A C 1
ATOM 834 O O . THR A 1 108 ? -21.479 -12.720 -7.596 1.00 83.75 108 THR A O 1
ATOM 837 N N . ASP A 1 109 ? -22.850 -11.694 -6.143 1.00 85.12 109 ASP A N 1
ATOM 838 C CA . ASP A 1 109 ? -23.821 -11.252 -7.136 1.00 85.12 109 ASP A CA 1
ATOM 839 C C . ASP A 1 109 ? -23.419 -9.887 -7.726 1.00 85.12 109 ASP A C 1
ATOM 841 O O . ASP A 1 109 ? -23.571 -8.864 -7.058 1.00 85.12 109 ASP A O 1
ATOM 845 N N . PRO A 1 110 ? -22.953 -9.823 -8.988 1.00 80.50 110 PRO A N 1
ATOM 846 C CA . PRO A 1 110 ? -22.558 -8.563 -9.618 1.00 80.50 110 PRO A CA 1
ATOM 847 C C . PRO A 1 110 ? -23.754 -7.651 -9.936 1.00 80.50 110 PRO A C 1
ATOM 849 O O . PRO A 1 110 ? -23.565 -6.507 -10.348 1.00 80.50 110 PRO A O 1
ATOM 852 N N . THR A 1 111 ? -24.987 -8.146 -9.790 1.00 83.50 111 THR A N 1
ATOM 853 C CA . THR A 1 111 ? -26.218 -7.395 -10.060 1.00 83.50 111 THR A CA 1
ATOM 854 C C . THR A 1 111 ? -26.758 -6.671 -8.825 1.00 83.50 111 THR A C 1
ATOM 856 O O . THR A 1 111 ? -27.734 -5.924 -8.930 1.00 83.50 111 THR A O 1
ATOM 859 N N . GLN A 1 112 ? -26.132 -6.849 -7.657 1.00 85.44 112 GLN A N 1
ATOM 860 C CA . GLN A 1 112 ? -26.543 -6.228 -6.399 1.00 85.44 112 GLN A CA 1
ATOM 861 C C . GLN A 1 112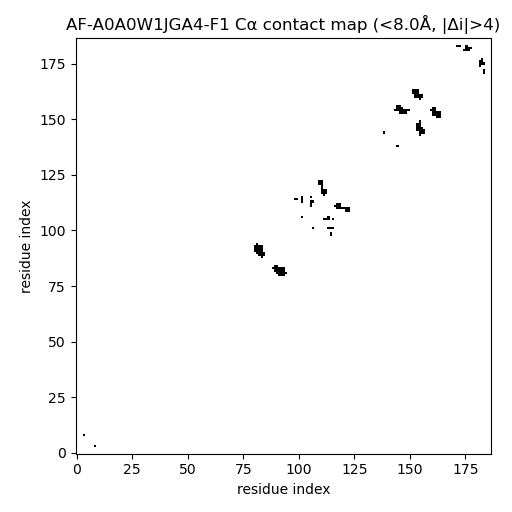 ? -25.350 -5.578 -5.687 1.00 85.44 112 GLN A C 1
ATOM 863 O O . GLN A 1 112 ? -24.226 -6.067 -5.712 1.00 85.44 112 GLN A O 1
ATOM 868 N N . LYS A 1 113 ? -25.596 -4.442 -5.037 1.00 84.44 113 LYS A N 1
ATOM 869 C CA . LYS A 1 113 ? -24.637 -3.785 -4.147 1.00 84.44 113 LYS A CA 1
ATOM 870 C C . LYS A 1 113 ? -24.514 -4.574 -2.830 1.00 84.44 113 LYS A C 1
ATOM 872 O O . LYS A 1 113 ? -25.435 -5.308 -2.465 1.00 84.44 113 LYS A O 1
ATOM 877 N N . PRO A 1 114 ? -23.451 -4.354 -2.031 1.00 80.44 114 PRO A N 1
ATOM 878 C CA . PRO A 1 114 ? -23.291 -5.005 -0.725 1.00 80.44 114 PRO A CA 1
ATOM 879 C C . PRO A 1 114 ? -24.434 -4.731 0.269 1.00 80.44 114 PRO A C 1
ATOM 881 O O . PRO A 1 114 ? -24.679 -5.528 1.165 1.00 80.44 114 PRO A O 1
ATOM 884 N N . ASN A 1 115 ? -25.163 -3.624 0.109 1.00 81.25 115 ASN A N 1
ATOM 885 C CA . ASN A 1 115 ? -26.352 -3.303 0.908 1.00 81.25 115 ASN A CA 1
ATOM 886 C C . ASN A 1 115 ? -27.634 -4.029 0.426 1.00 81.25 115 ASN A C 1
ATOM 888 O O . ASN A 1 115 ? -28.697 -3.826 1.006 1.00 81.25 115 ASN A O 1
ATOM 892 N N . GLY A 1 116 ? -27.558 -4.858 -0.624 1.00 79.38 116 GLY A N 1
ATOM 893 C CA . GLY A 1 116 ? -28.694 -5.555 -1.239 1.00 79.38 116 GLY A CA 1
ATOM 894 C C . GLY A 1 116 ? -29.515 -4.722 -2.224 1.00 79.38 116 GLY A C 1
ATOM 895 O O . GLY A 1 116 ? -30.510 -5.206 -2.757 1.00 79.38 116 GLY A O 1
ATOM 896 N N . GLU A 1 117 ? -29.121 -3.478 -2.481 1.00 85.19 117 GLU A N 1
ATOM 897 C CA . GLU A 1 117 ? -29.738 -2.644 -3.506 1.00 85.19 117 GLU A CA 1
ATOM 898 C C . GLU A 1 117 ? -29.359 -3.174 -4.896 1.00 85.19 117 GLU A C 1
ATOM 900 O O . GLU A 1 117 ? -28.189 -3.444 -5.171 1.00 85.19 117 GLU A O 1
ATOM 905 N N . LYS A 1 118 ? -30.338 -3.327 -5.792 1.00 86.31 118 LYS A N 1
ATOM 906 C CA . LYS A 1 118 ? -30.069 -3.765 -7.166 1.00 86.31 118 LYS A CA 1
ATOM 907 C C . LYS A 1 118 ? -29.277 -2.704 -7.920 1.00 86.31 118 LYS A C 1
ATOM 909 O O . LYS A 1 118 ? -29.589 -1.519 -7.854 1.00 86.31 118 LYS A O 1
ATOM 914 N N . VAL A 1 119 ? -28.283 -3.144 -8.676 1.00 83.12 119 VAL A N 1
ATOM 915 C CA . VAL A 1 119 ? -27.574 -2.295 -9.628 1.00 83.12 119 VAL A CA 1
ATOM 916 C C . VAL A 1 119 ? -28.458 -2.163 -10.870 1.00 83.12 119 VAL A C 1
ATOM 918 O O . VAL A 1 119 ? -28.763 -3.162 -11.517 1.00 83.12 119 VAL A O 1
ATOM 921 N N . GLU A 1 120 ? -28.896 -0.942 -11.198 1.00 81.12 120 GLU A N 1
ATOM 922 C CA . GLU A 1 120 ? -29.782 -0.695 -12.352 1.00 81.12 120 GLU A CA 1
ATOM 923 C C . GLU A 1 120 ? -29.148 -1.114 -13.687 1.00 81.12 120 GLU A C 1
ATOM 925 O O . GLU A 1 120 ? -29.838 -1.599 -14.582 1.00 81.12 120 GLU A O 1
ATOM 930 N N . THR A 1 121 ? -27.826 -0.989 -13.798 1.00 78.12 121 THR A N 1
ATOM 931 C CA . THR A 1 121 ? -27.037 -1.462 -14.940 1.00 78.12 121 THR A CA 1
ATOM 932 C C . THR A 1 121 ? -25.923 -2.380 -14.445 1.00 78.12 121 THR A C 1
ATOM 934 O O . THR A 1 121 ? -24.897 -1.877 -13.973 1.00 78.12 121 THR A O 1
ATOM 937 N N . PRO A 1 122 ? -26.104 -3.711 -14.520 1.00 71.88 122 PRO A N 1
ATOM 938 C CA . PRO A 1 122 ? -25.038 -4.657 -14.227 1.00 71.88 122 PRO A CA 1
ATOM 939 C C . PRO A 1 122 ? -23.782 -4.316 -15.044 1.00 71.88 122 PRO 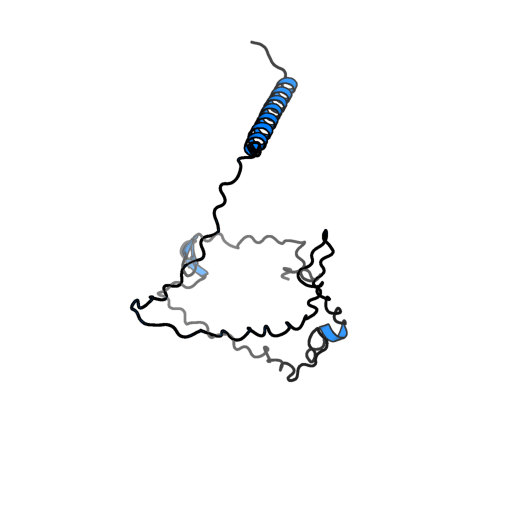A C 1
ATOM 941 O O . PRO A 1 122 ? -23.914 -3.957 -16.217 1.00 71.88 122 PRO A O 1
ATOM 944 N N . PRO A 1 123 ? -22.576 -4.400 -14.460 1.00 72.06 123 PRO A N 1
ATOM 945 C CA . PRO A 1 123 ? -21.350 -4.118 -15.193 1.00 72.06 123 PRO A CA 1
ATOM 946 C C . PRO A 1 123 ? -21.197 -5.109 -16.352 1.00 72.06 123 PRO A C 1
ATOM 948 O O . PRO A 1 123 ? -21.265 -6.323 -16.154 1.00 72.06 123 PRO A O 1
ATOM 951 N N . GLU A 1 124 ? -20.989 -4.597 -17.566 1.00 78.12 124 GLU A N 1
ATOM 952 C CA . GLU A 1 124 ? -20.675 -5.445 -18.714 1.00 78.12 124 GLU A CA 1
ATOM 953 C C . GLU A 1 124 ? -19.241 -5.978 -18.572 1.00 78.12 124 GLU A C 1
ATOM 955 O O . GLU A 1 124 ? -18.302 -5.187 -18.430 1.00 78.12 124 GLU A O 1
ATOM 960 N N . PRO A 1 125 ? -19.037 -7.307 -18.598 1.00 73.94 125 PRO A N 1
ATOM 961 C CA . PRO A 1 125 ? -17.699 -7.872 -18.568 1.00 73.94 125 PRO A CA 1
ATOM 962 C C . PRO A 1 125 ? -16.951 -7.471 -19.842 1.00 73.94 125 PRO A C 1
ATOM 964 O O . PRO A 1 125 ? -17.311 -7.865 -20.952 1.00 73.94 125 PRO A O 1
ATOM 967 N N . VAL A 1 126 ? -15.885 -6.690 -19.680 1.00 77.19 126 VAL A N 1
ATOM 968 C CA . VAL A 1 126 ? -14.976 -6.349 -20.774 1.00 77.19 126 VAL A CA 1
ATOM 969 C C . VAL A 1 126 ? -14.101 -7.568 -21.060 1.00 77.19 126 VAL A C 1
ATOM 971 O O . VAL A 1 126 ? -13.425 -8.089 -20.175 1.00 77.19 126 VAL A O 1
ATOM 974 N N . ALA A 1 127 ? -14.117 -8.049 -22.304 1.00 78.69 127 ALA A N 1
ATOM 975 C CA . ALA A 1 127 ? -13.279 -9.167 -22.719 1.00 78.69 127 ALA A CA 1
ATOM 976 C C . ALA A 1 127 ? -11.801 -8.741 -22.748 1.00 78.69 127 ALA A C 1
ATOM 978 O O . ALA A 1 127 ? -11.363 -8.044 -23.664 1.00 78.69 127 ALA A O 1
ATOM 979 N N . HIS A 1 128 ? -11.028 -9.182 -21.756 1.00 72.81 128 HIS A N 1
ATOM 980 C CA . HIS A 1 128 ? -9.590 -8.912 -21.658 1.00 72.81 128 HIS A CA 1
ATOM 981 C C . HIS A 1 128 ? -8.716 -9.942 -22.400 1.00 72.81 128 HIS A C 1
ATOM 983 O O . HIS A 1 128 ? -7.505 -9.773 -22.477 1.00 72.81 128 HIS A O 1
ATOM 989 N N . ASP A 1 129 ? -9.308 -10.966 -23.023 1.00 73.81 129 ASP A N 1
ATOM 990 C CA . ASP A 1 129 ? -8.567 -11.998 -23.772 1.00 73.81 129 ASP A CA 1
ATOM 991 C C . ASP A 1 129 ? -7.994 -11.497 -25.114 1.00 73.81 129 ASP A C 1
ATOM 993 O O . ASP A 1 129 ? -7.211 -12.187 -25.765 1.00 73.81 129 ASP A O 1
ATOM 997 N N . LYS A 1 130 ? -8.383 -10.293 -25.554 1.00 71.56 130 LYS A N 1
ATOM 998 C CA . LYS A 1 130 ? -7.909 -9.647 -26.791 1.00 71.56 130 LYS A CA 1
ATOM 999 C C . LYS A 1 130 ? -7.111 -8.375 -26.511 1.00 71.56 130 LYS A C 1
ATOM 1001 O O . LYS A 1 130 ? -7.315 -7.353 -27.161 1.00 71.56 130 LYS A O 1
ATOM 1006 N N . VAL A 1 131 ? -6.207 -8.415 -25.540 1.00 72.88 131 VAL A N 1
ATOM 1007 C CA . VAL A 1 131 ? -5.210 -7.349 -25.411 1.00 72.88 131 VAL A CA 1
ATOM 1008 C C . VAL A 1 131 ? -4.158 -7.564 -26.497 1.00 72.88 131 VAL A C 1
ATOM 1010 O O . VAL A 1 131 ? -3.389 -8.523 -26.453 1.00 72.88 131 VAL A O 1
ATOM 1013 N N . GLU A 1 132 ? -4.135 -6.689 -27.504 1.00 75.38 132 GLU A N 1
ATOM 1014 C CA . GLU A 1 132 ? -3.004 -6.628 -28.428 1.00 75.38 132 GLU A CA 1
ATOM 1015 C C . GLU A 1 132 ? -1.751 -6.252 -27.634 1.00 75.38 132 GLU A C 1
ATOM 1017 O O . GLU A 1 132 ? -1.751 -5.273 -26.881 1.00 75.38 132 GLU A O 1
ATOM 1022 N N . LYS A 1 133 ? -0.674 -7.037 -27.781 1.00 76.00 133 LYS A N 1
ATOM 1023 C CA . LYS A 1 133 ? 0.615 -6.675 -27.187 1.00 76.00 133 LYS A CA 1
ATOM 1024 C C . LYS A 1 133 ? 1.000 -5.300 -27.751 1.00 76.00 133 LYS A C 1
ATOM 1026 O O . LYS A 1 133 ? 1.018 -5.159 -28.978 1.00 76.00 133 LYS A O 1
ATOM 1031 N N . PRO A 1 134 ? 1.317 -4.305 -26.903 1.00 77.56 134 PRO A N 1
ATOM 1032 C CA . PRO A 1 134 ? 1.811 -3.025 -27.381 1.00 77.56 134 PRO A CA 1
ATOM 1033 C C . PRO A 1 134 ? 2.966 -3.250 -28.354 1.00 77.56 134 PRO A C 1
ATOM 1035 O O . PRO A 1 134 ? 3.845 -4.078 -28.103 1.00 77.56 134 PRO A O 1
ATOM 1038 N N . THR A 1 135 ? 2.949 -2.540 -29.480 1.00 76.88 135 THR A N 1
ATOM 1039 C CA . THR A 1 135 ? 4.063 -2.584 -30.425 1.00 76.88 135 THR A CA 1
ATOM 1040 C C . THR A 1 135 ? 5.307 -2.061 -29.717 1.00 76.88 135 THR A C 1
ATOM 1042 O O . THR A 1 135 ? 5.312 -0.931 -29.228 1.00 76.88 135 THR A O 1
ATOM 1045 N N . GLU A 1 136 ? 6.347 -2.888 -29.630 1.00 71.94 136 GLU A N 1
ATOM 1046 C CA . GLU A 1 136 ? 7.619 -2.470 -29.051 1.00 71.94 136 GLU A CA 1
ATOM 1047 C C . GLU A 1 136 ? 8.208 -1.331 -29.889 1.00 71.94 136 GLU A C 1
ATOM 1049 O O . GLU A 1 136 ? 8.230 -1.378 -31.122 1.00 71.94 136 GLU A O 1
ATOM 1054 N N . THR A 1 137 ? 8.663 -0.277 -29.215 1.00 71.56 137 THR A N 1
ATOM 1055 C CA . THR A 1 137 ? 9.305 0.862 -29.865 1.00 71.56 137 THR A CA 1
ATOM 1056 C C . THR A 1 137 ? 10.566 0.375 -30.585 1.00 71.56 137 THR A C 1
ATOM 1058 O O . THR A 1 137 ? 11.370 -0.332 -29.970 1.00 71.56 137 THR A O 1
ATOM 1061 N N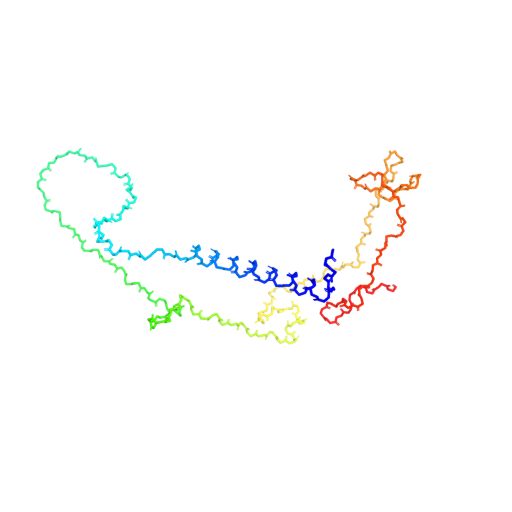 . PRO A 1 138 ? 10.788 0.743 -31.861 1.00 73.75 138 PRO A N 1
ATOM 1062 C CA . PRO A 1 138 ? 11.980 0.323 -32.586 1.00 73.75 138 PRO A CA 1
ATOM 1063 C C . PRO A 1 138 ? 13.245 0.745 -31.832 1.00 73.75 138 PRO A C 1
ATOM 1065 O O . PRO A 1 138 ? 13.381 1.899 -31.417 1.00 73.75 138 PRO A O 1
ATOM 1068 N N . LYS A 1 139 ? 14.166 -0.206 -31.648 1.00 68.94 139 LYS A N 1
ATOM 1069 C CA . LYS A 1 139 ? 15.443 0.016 -30.969 1.00 68.94 139 LYS A CA 1
ATOM 1070 C C . LYS A 1 139 ? 16.280 1.010 -31.771 1.00 68.94 139 LYS A C 1
ATOM 1072 O O . LYS A 1 139 ? 16.676 0.731 -32.901 1.00 68.94 139 LYS A O 1
ATOM 1077 N N . ASN A 1 140 ? 16.524 2.183 -31.195 1.00 76.00 140 ASN A N 1
ATOM 1078 C CA . ASN A 1 140 ? 17.474 3.139 -31.744 1.00 76.00 140 ASN A CA 1
ATOM 1079 C C . ASN A 1 140 ? 18.871 2.760 -31.239 1.00 76.00 140 ASN A C 1
ATOM 1081 O O . ASN A 1 140 ? 19.116 2.822 -30.041 1.00 76.00 140 ASN A O 1
ATOM 1085 N N . ASN A 1 141 ? 19.775 2.365 -32.137 1.00 73.62 141 ASN A N 1
ATOM 1086 C CA . ASN A 1 141 ? 21.121 1.918 -31.761 1.00 73.62 141 ASN A CA 1
ATOM 1087 C C . ASN A 1 141 ? 21.970 3.018 -31.098 1.00 73.62 141 ASN A C 1
ATOM 1089 O O . ASN A 1 141 ? 22.941 2.695 -30.419 1.00 73.62 141 ASN A O 1
ATOM 1093 N N . ASP A 1 142 ? 21.612 4.292 -31.280 1.00 79.56 142 ASP A N 1
ATOM 1094 C CA . ASP A 1 142 ? 22.351 5.423 -30.712 1.00 79.56 142 ASP A CA 1
ATOM 1095 C C . ASP A 1 142 ? 21.908 5.779 -29.282 1.00 79.56 142 ASP A C 1
ATOM 1097 O O . ASP A 1 142 ? 22.600 6.528 -28.590 1.00 79.56 142 ASP A O 1
ATOM 1101 N N . VAL A 1 143 ? 20.765 5.256 -28.818 1.00 84.25 143 VAL A N 1
ATOM 1102 C CA . VAL A 1 143 ? 20.219 5.549 -27.486 1.00 84.25 143 VAL A CA 1
ATOM 1103 C C . VAL A 1 143 ? 20.089 4.249 -26.695 1.00 84.25 143 VAL A C 1
ATOM 1105 O O . VAL A 1 143 ? 19.321 3.378 -27.103 1.00 84.25 143 VAL A O 1
ATOM 1108 N N . PRO A 1 144 ? 20.785 4.110 -25.552 1.00 87.38 144 PRO A N 1
ATOM 1109 C CA . PRO A 1 144 ? 20.654 2.918 -24.728 1.00 87.38 144 PRO A CA 1
ATOM 1110 C C . PRO A 1 144 ? 19.217 2.777 -24.212 1.00 87.38 144 PRO A C 1
ATOM 1112 O O . PRO A 1 144 ? 18.602 3.739 -23.745 1.00 87.38 144 PRO A O 1
ATOM 1115 N N . GLN A 1 145 ? 18.675 1.571 -24.325 1.00 89.25 145 GLN A N 1
ATOM 1116 C CA . GLN A 1 145 ? 17.366 1.193 -23.809 1.00 89.25 145 GLN A CA 1
ATOM 1117 C C . GLN A 1 145 ? 17.500 0.549 -22.431 1.00 89.25 145 GLN A C 1
ATOM 1119 O O . GLN A 1 145 ? 18.561 0.056 -22.049 1.00 89.25 145 GLN A O 1
ATOM 1124 N N . GLY A 1 146 ? 16.410 0.570 -21.661 1.00 90.12 146 GLY A N 1
ATOM 1125 C CA . GLY A 1 146 ? 16.388 -0.073 -20.351 1.00 90.12 146 GLY A CA 1
ATOM 1126 C C . GLY A 1 146 ? 16.773 -1.547 -20.449 1.00 90.12 146 GLY A C 1
ATOM 1127 O O . GLY A 1 146 ? 16.208 -2.275 -21.260 1.00 90.12 146 GLY A O 1
ATOM 1128 N N . GLY A 1 147 ? 17.743 -1.959 -19.635 1.00 88.19 147 GLY A N 1
ATOM 1129 C CA . GLY A 1 147 ? 18.290 -3.313 -19.643 1.00 88.19 147 GLY A CA 1
ATOM 1130 C C . GLY A 1 147 ? 19.455 -3.540 -20.610 1.00 88.19 147 GLY A C 1
ATOM 1131 O O . GLY A 1 147 ? 20.031 -4.623 -20.591 1.00 88.19 147 GLY A O 1
ATOM 1132 N N . ASP A 1 148 ? 19.847 -2.555 -21.428 1.00 91.31 148 ASP A N 1
ATOM 1133 C CA . ASP A 1 148 ? 21.066 -2.678 -22.232 1.00 91.31 148 ASP A CA 1
ATOM 1134 C C . ASP A 1 148 ? 22.288 -2.835 -21.320 1.00 91.31 148 ASP A C 1
ATOM 1136 O O . ASP A 1 148 ? 22.387 -2.174 -20.286 1.00 91.31 148 ASP A O 1
ATOM 1140 N N . THR A 1 149 ? 23.233 -3.691 -21.717 1.00 91.31 149 THR A N 1
ATOM 1141 C CA . THR A 1 149 ? 24.456 -3.982 -20.956 1.00 91.31 149 THR A CA 1
ATOM 1142 C C . THR A 1 149 ? 25.696 -3.467 -21.680 1.00 91.31 149 THR A C 1
ATOM 1144 O O . THR A 1 149 ? 25.888 -3.743 -22.865 1.00 91.31 149 THR A O 1
ATOM 1147 N N . ASN A 1 150 ? 26.579 -2.767 -20.970 1.00 90.12 150 ASN A N 1
ATOM 1148 C CA . ASN A 1 150 ? 27.848 -2.263 -21.492 1.00 90.12 150 ASN A CA 1
ATOM 1149 C C . ASN A 1 150 ? 28.913 -2.336 -20.393 1.00 90.12 150 ASN A C 1
ATOM 1151 O O . ASN A 1 150 ? 28.768 -1.721 -19.341 1.00 90.12 150 ASN A O 1
ATOM 1155 N N . ASN A 1 151 ? 29.984 -3.099 -20.628 1.00 91.19 151 ASN A N 1
ATOM 1156 C CA . ASN A 1 151 ? 31.150 -3.184 -19.741 1.00 91.19 151 ASN A CA 1
ATOM 1157 C C . ASN A 1 151 ? 30.815 -3.463 -18.255 1.00 91.19 151 ASN A C 1
ATOM 1159 O O . ASN A 1 151 ? 31.363 -2.813 -17.365 1.00 91.19 151 ASN A O 1
ATOM 1163 N N . GLY A 1 152 ? 29.920 -4.421 -17.983 1.00 90.44 152 GLY A N 1
ATOM 1164 C CA . GLY A 1 152 ? 29.505 -4.771 -16.613 1.00 90.44 152 GLY A CA 1
ATOM 1165 C C . GLY A 1 152 ? 28.571 -3.747 -15.962 1.00 90.44 152 GLY A C 1
ATOM 1166 O O . GLY A 1 152 ? 28.413 -3.736 -14.745 1.00 90.44 152 GLY A O 1
ATOM 1167 N N . LYS A 1 153 ? 27.981 -2.857 -16.764 1.00 93.88 153 LYS A N 1
ATOM 1168 C CA . LYS A 1 153 ? 26.945 -1.916 -16.349 1.00 93.88 153 LYS A CA 1
ATOM 1169 C C . LYS A 1 153 ? 25.649 -2.199 -17.087 1.00 93.88 153 LYS A C 1
ATOM 1171 O O . LYS A 1 153 ? 25.688 -2.577 -18.257 1.00 93.88 153 LYS A O 1
ATOM 1176 N N . ILE A 1 154 ? 24.530 -1.931 -16.432 1.00 94.25 154 ILE A N 1
ATOM 1177 C CA . ILE A 1 154 ? 23.183 -1.993 -16.993 1.00 94.25 154 ILE A CA 1
ATOM 1178 C C . ILE A 1 154 ? 22.607 -0.580 -17.113 1.00 94.25 154 ILE A C 1
ATOM 1180 O O . ILE A 1 154 ? 22.794 0.261 -16.229 1.00 94.25 154 ILE A O 1
ATOM 1184 N N . TYR A 1 155 ? 21.943 -0.283 -18.228 1.00 93.50 155 TYR A N 1
ATOM 1185 C CA . TYR A 1 155 ? 21.276 0.997 -18.423 1.00 93.50 155 TYR A CA 1
ATOM 1186 C C . TYR A 1 155 ? 19.877 0.969 -17.809 1.00 93.50 155 TYR A C 1
ATOM 1188 O O . TYR A 1 155 ? 19.022 0.178 -18.210 1.00 93.50 155 TYR A O 1
ATOM 1196 N N . VAL A 1 156 ? 19.619 1.875 -16.868 1.00 93.00 156 VAL A N 1
ATOM 1197 C CA . VAL A 1 156 ? 18.298 2.081 -16.266 1.00 93.00 156 VAL A CA 1
ATOM 1198 C C . VAL A 1 156 ? 17.772 3.451 -16.710 1.00 93.00 156 VAL A C 1
ATOM 1200 O O . VAL A 1 156 ? 18.421 4.468 -16.434 1.00 93.00 156 VAL A O 1
ATOM 1203 N N . PRO A 1 157 ? 16.612 3.532 -17.395 1.00 91.69 157 PRO A N 1
ATOM 1204 C CA . PRO A 1 157 ? 16.063 4.804 -17.855 1.00 91.69 157 PRO A CA 1
ATOM 1205 C C . PRO A 1 157 ? 15.912 5.798 -16.696 1.00 91.69 157 PRO A C 1
ATOM 1207 O O . PRO A 1 157 ? 15.363 5.467 -15.649 1.00 91.69 157 PRO A O 1
ATOM 1210 N N . GLY A 1 158 ? 16.437 7.014 -16.869 1.00 93.06 158 GLY A N 1
ATOM 1211 C CA . GLY A 1 158 ? 16.461 8.059 -15.834 1.00 93.06 158 GLY A CA 1
ATOM 1212 C C . GLY A 1 158 ? 17.655 8.003 -14.871 1.00 93.06 158 GLY A C 1
ATOM 1213 O O . GLY A 1 158 ? 18.036 9.040 -14.336 1.00 93.06 158 GLY A O 1
ATOM 1214 N N . PHE A 1 159 ? 18.295 6.842 -14.710 1.00 93.06 159 PHE A N 1
ATOM 1215 C CA . PHE A 1 159 ? 19.456 6.652 -13.827 1.00 93.06 159 PHE A CA 1
ATOM 1216 C C . PHE A 1 159 ? 20.777 6.478 -14.596 1.00 93.06 159 PHE A C 1
ATOM 1218 O O . PHE A 1 159 ? 21.848 6.728 -14.048 1.00 93.06 159 PHE A O 1
ATOM 1225 N N . GLY A 1 160 ? 20.718 6.103 -15.877 1.00 93.88 160 GLY A N 1
ATOM 1226 C CA . GLY A 1 160 ? 21.894 5.901 -16.719 1.00 93.88 160 GLY A CA 1
ATOM 1227 C C . GLY A 1 160 ? 22.545 4.532 -16.517 1.00 93.88 160 GLY A C 1
ATOM 1228 O O . GLY A 1 160 ? 21.874 3.560 -16.184 1.00 93.88 160 GLY A O 1
ATOM 1229 N N . TRP A 1 161 ? 23.855 4.453 -16.764 1.00 95.00 161 TRP A N 1
ATOM 1230 C CA . TRP A 1 161 ? 24.649 3.231 -16.608 1.00 95.00 161 TRP A CA 1
ATOM 1231 C C . TRP A 1 161 ? 25.030 3.000 -15.143 1.00 95.00 161 TRP A C 1
ATOM 1233 O O . TRP A 1 161 ? 25.896 3.705 -14.617 1.00 95.00 161 TRP A O 1
ATOM 1243 N N . ILE A 1 162 ? 24.439 1.986 -14.516 1.00 92.88 162 ILE A N 1
ATOM 1244 C CA . ILE A 1 162 ? 24.754 1.550 -13.147 1.00 92.88 162 ILE A CA 1
ATOM 1245 C C . ILE A 1 162 ? 25.483 0.206 -13.171 1.00 92.88 162 ILE A C 1
ATOM 1247 O O . ILE A 1 162 ? 25.407 -0.504 -14.167 1.00 92.88 162 ILE A O 1
ATOM 1251 N N . GLU A 1 163 ? 26.214 -0.140 -12.113 1.00 93.00 163 GLU A N 1
ATOM 1252 C CA . GLU A 1 163 ? 26.869 -1.452 -12.018 1.00 93.00 163 GLU A CA 1
ATOM 1253 C C . GLU A 1 163 ? 25.832 -2.572 -12.081 1.00 93.00 163 GLU A C 1
ATOM 1255 O O . GLU A 1 163 ? 24.800 -2.517 -11.411 1.00 93.00 163 GLU A O 1
ATOM 1260 N N . ASP A 1 164 ? 26.103 -3.565 -12.923 1.00 90.00 164 ASP A N 1
ATOM 1261 C CA . ASP A 1 164 ? 25.273 -4.753 -13.001 1.00 90.00 164 ASP A CA 1
ATOM 1262 C C . ASP A 1 164 ? 25.626 -5.670 -11.824 1.00 90.00 164 ASP A C 1
ATOM 1264 O O . ASP A 1 164 ? 26.707 -6.261 -11.772 1.00 90.00 164 ASP A O 1
ATOM 1268 N N . VAL A 1 165 ? 24.718 -5.741 -10.852 1.00 84.00 165 VAL A N 1
ATOM 1269 C CA . VAL A 1 165 ? 24.834 -6.6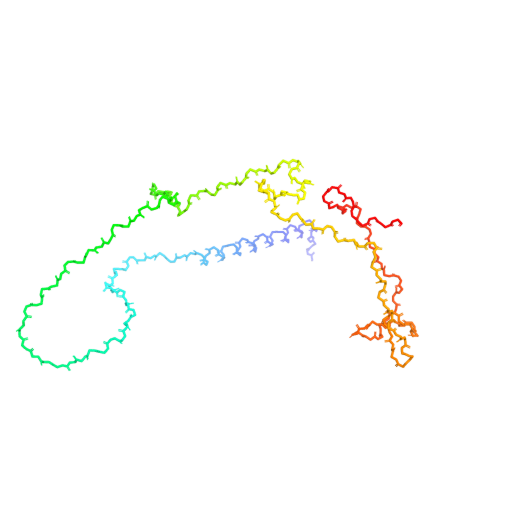12 -9.674 1.00 84.00 165 VAL A CA 1
ATOM 1270 C C . VAL A 1 165 ? 24.319 -8.032 -9.944 1.00 84.00 165 VAL A C 1
ATOM 1272 O O . VAL A 1 165 ? 24.306 -8.857 -9.034 1.00 84.00 165 VAL A O 1
ATOM 1275 N N . GLY A 1 166 ? 23.941 -8.337 -11.190 1.00 80.19 166 GLY A N 1
ATOM 1276 C CA . GLY A 1 166 ? 23.407 -9.627 -11.599 1.00 80.19 166 GLY A CA 1
ATOM 1277 C C . GLY A 1 166 ? 21.919 -9.776 -11.287 1.00 80.19 166 GLY A C 1
ATOM 1278 O O . GLY A 1 166 ? 21.150 -8.814 -11.302 1.00 80.19 166 GLY A O 1
ATOM 1279 N N . GLU A 1 167 ? 21.502 -11.016 -11.037 1.00 79.25 167 GLU A N 1
ATOM 1280 C CA . GLU A 1 167 ? 20.123 -11.337 -10.679 1.00 79.25 167 GLU A CA 1
ATOM 1281 C C . GLU A 1 167 ? 19.807 -10.729 -9.309 1.00 79.25 167 GLU A C 1
ATOM 1283 O O . GLU A 1 167 ? 20.455 -11.047 -8.312 1.00 79.25 167 GLU A O 1
ATOM 1288 N N . GLY A 1 168 ? 18.855 -9.791 -9.275 1.00 70.06 168 GLY A N 1
ATOM 1289 C CA . GLY A 1 168 ? 18.460 -9.128 -8.038 1.00 70.06 168 GLY A CA 1
ATOM 1290 C C . GLY A 1 168 ? 18.070 -10.156 -6.977 1.00 70.06 168 GLY A C 1
ATOM 1291 O O . GLY A 1 168 ? 17.258 -11.041 -7.235 1.00 70.06 168 GLY A O 1
ATOM 1292 N N . GLU A 1 169 ? 18.647 -10.046 -5.782 1.00 68.25 169 GLU A N 1
ATOM 1293 C CA . GLU A 1 169 ? 18.329 -10.958 -4.686 1.00 68.25 169 GLU A CA 1
ATOM 1294 C C . GLU A 1 169 ? 16.904 -10.685 -4.181 1.00 68.25 169 GLU A C 1
ATOM 1296 O O . GLU A 1 169 ? 16.618 -9.648 -3.580 1.00 68.25 169 GLU A O 1
ATOM 1301 N N . GLY A 1 170 ? 15.993 -11.620 -4.448 1.00 69.31 170 GLY A N 1
ATOM 1302 C CA . GLY A 1 170 ? 14.658 -11.651 -3.861 1.00 69.31 170 GLY A CA 1
ATOM 1303 C C . GLY A 1 170 ? 14.630 -12.578 -2.650 1.00 69.31 170 GLY A C 1
ATOM 1304 O O . GLY A 1 170 ? 15.163 -13.686 -2.694 1.00 69.31 170 GLY A O 1
ATOM 1305 N N . THR A 1 171 ? 13.984 -12.158 -1.566 1.00 67.50 171 THR A N 1
ATOM 1306 C CA . THR A 1 171 ? 13.657 -13.054 -0.454 1.00 67.50 171 THR A CA 1
ATOM 1307 C C . THR A 1 171 ? 12.226 -13.557 -0.610 1.00 67.50 171 THR A C 1
ATOM 1309 O O . THR A 1 171 ? 11.300 -12.783 -0.845 1.00 67.50 171 THR A O 1
ATOM 1312 N N . VAL A 1 172 ? 12.031 -14.870 -0.475 1.00 72.75 172 VAL A N 1
ATOM 1313 C CA . VAL A 1 172 ? 10.689 -15.452 -0.375 1.00 72.75 172 VAL A CA 1
ATOM 1314 C C . VAL A 1 172 ? 10.225 -15.289 1.067 1.00 72.75 172 VAL A C 1
ATOM 1316 O O . VAL A 1 172 ? 10.816 -15.860 1.981 1.00 72.75 172 VAL A O 1
ATOM 1319 N N . ALA A 1 173 ? 9.173 -14.505 1.275 1.00 73.25 173 ALA A N 1
ATOM 1320 C CA . ALA A 1 173 ? 8.480 -14.454 2.554 1.00 73.25 173 ALA A CA 1
ATOM 1321 C C . ALA A 1 173 ? 7.404 -15.549 2.572 1.00 73.25 173 ALA A C 1
ATOM 1323 O O . ALA A 1 173 ? 6.389 -15.476 1.879 1.00 73.25 173 ALA A O 1
ATOM 1324 N N . GLU A 1 174 ? 7.665 -16.615 3.328 1.00 76.44 174 GLU A N 1
ATOM 1325 C CA . GLU A 1 174 ? 6.836 -17.830 3.369 1.00 76.44 174 GLU A CA 1
ATOM 1326 C C . GLU A 1 174 ? 5.456 -17.609 4.013 1.00 76.44 174 GLU A C 1
ATOM 1328 O O . GLU A 1 174 ? 4.549 -18.427 3.836 1.00 76.44 174 GLU A O 1
ATOM 1333 N N . ASP A 1 175 ? 5.293 -16.504 4.738 1.00 83.19 175 ASP A N 1
ATOM 1334 C CA . ASP A 1 175 ? 4.135 -16.141 5.549 1.00 83.19 175 ASP A CA 1
ATOM 1335 C C . ASP A 1 175 ? 3.280 -15.014 4.949 1.00 83.19 175 ASP A C 1
ATOM 1337 O O . ASP A 1 175 ? 2.387 -14.487 5.615 1.00 83.19 175 ASP A O 1
ATOM 1341 N N . MET A 1 176 ? 3.500 -14.657 3.682 1.00 83.69 176 MET A N 1
ATOM 1342 C CA . MET A 1 176 ? 2.670 -13.664 3.007 1.00 83.69 176 MET A CA 1
ATOM 1343 C C . MET A 1 176 ? 1.355 -14.274 2.509 1.00 83.69 176 MET A C 1
ATOM 1345 O O . MET A 1 176 ? 1.319 -15.063 1.560 1.00 83.69 176 MET A O 1
ATOM 1349 N N . TYR A 1 177 ? 0.254 -13.856 3.135 1.00 86.25 177 TYR A N 1
ATOM 1350 C CA . TYR A 1 177 ? -1.105 -14.221 2.745 1.00 86.25 177 TYR A CA 1
ATOM 1351 C C . TYR A 1 177 ? -1.952 -12.974 2.510 1.00 86.25 177 TYR A C 1
ATOM 1353 O O . TYR A 1 177 ? -1.926 -12.036 3.305 1.00 86.25 177 TYR A O 1
ATOM 1361 N N . GLU A 1 178 ? -2.774 -13.009 1.466 1.00 82.12 178 GLU A N 1
ATOM 1362 C CA . GLU A 1 178 ? -3.844 -12.042 1.234 1.00 82.12 178 GLU A CA 1
ATOM 1363 C C . GLU A 1 178 ? -5.167 -12.804 1.135 1.00 82.12 178 GLU A C 1
ATOM 1365 O O . GLU A 1 178 ? -5.309 -13.745 0.352 1.00 82.12 178 GLU A O 1
ATOM 1370 N N . ASN A 1 179 ? -6.138 -12.442 1.979 1.00 84.94 179 ASN A N 1
ATOM 1371 C CA . ASN A 1 179 ? -7.457 -13.089 2.042 1.00 84.94 179 ASN A CA 1
ATOM 1372 C C . ASN A 1 179 ? -7.401 -14.619 2.248 1.00 84.94 179 ASN A C 1
ATOM 1374 O O . ASN A 1 179 ? -8.242 -15.357 1.740 1.00 84.94 179 ASN A O 1
ATOM 1378 N N . GLY A 1 180 ? -6.398 -15.103 2.989 1.00 81.38 180 GLY A N 1
ATOM 1379 C CA . GLY A 1 180 ? -6.186 -16.531 3.253 1.00 81.38 180 GLY A CA 1
ATOM 1380 C C . GLY A 1 180 ? -5.504 -17.304 2.118 1.00 81.38 180 GLY A C 1
ATOM 1381 O O . GLY A 1 180 ? -5.213 -18.485 2.291 1.00 81.38 180 GLY A O 1
ATOM 1382 N N . ASN A 1 181 ? -5.194 -16.652 0.994 1.00 79.50 181 ASN A N 1
ATOM 1383 C CA . ASN A 1 181 ? -4.434 -17.236 -0.107 1.00 79.50 181 ASN A CA 1
ATOM 1384 C C . ASN A 1 181 ? -2.966 -16.816 -0.012 1.00 79.50 181 ASN A C 1
ATOM 1386 O O . ASN A 1 181 ? -2.670 -15.652 0.255 1.00 79.50 181 ASN A O 1
ATOM 1390 N N . LYS A 1 182 ? -2.041 -17.758 -0.225 1.00 82.88 182 LYS A N 1
ATOM 1391 C CA . LYS A 1 182 ? -0.604 -17.457 -0.240 1.00 82.88 182 LYS A CA 1
ATOM 1392 C C . LYS A 1 182 ? -0.288 -16.601 -1.465 1.00 82.88 182 LYS A C 1
ATOM 1394 O O . LYS A 1 182 ? -0.586 -17.011 -2.587 1.00 82.88 182 LYS A O 1
ATOM 1399 N N . ILE A 1 183 ? 0.313 -15.437 -1.246 1.00 80.19 183 ILE A N 1
ATOM 1400 C CA . ILE A 1 183 ? 0.751 -14.534 -2.314 1.00 80.19 183 ILE A CA 1
ATOM 1401 C C . ILE A 1 183 ? 2.262 -14.683 -2.529 1.00 80.19 183 ILE A C 1
ATOM 1403 O O . ILE A 1 183 ? 2.994 -15.020 -1.602 1.00 80.19 183 ILE A O 1
ATOM 1407 N N . GLY A 1 184 ? 2.735 -14.472 -3.759 1.00 70.94 184 GLY A N 1
ATOM 1408 C CA . GLY A 1 184 ? 4.169 -14.528 -4.077 1.00 70.94 184 GLY A CA 1
ATOM 1409 C C . GLY A 1 184 ? 4.752 -15.927 -4.322 1.00 70.94 184 GLY A C 1
ATOM 1410 O O . GLY A 1 184 ? 5.971 -16.064 -4.349 1.00 70.94 184 GLY A O 1
ATOM 1411 N N . ASN A 1 185 ? 3.927 -16.962 -4.533 1.00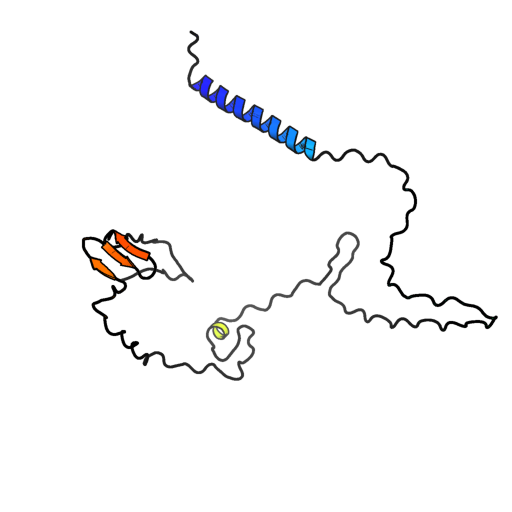 71.12 185 ASN A N 1
ATOM 1412 C CA . ASN A 1 185 ? 4.427 -18.184 -5.175 1.00 71.12 185 ASN A CA 1
ATOM 1413 C C . ASN A 1 185 ? 4.588 -17.916 -6.676 1.00 71.12 185 ASN A C 1
ATOM 1415 O O . ASN A 1 185 ? 3.616 -17.561 -7.343 1.00 71.12 185 ASN A O 1
ATOM 1419 N N . MET A 1 186 ? 5.798 -18.098 -7.188 1.00 65.56 186 MET A N 1
ATOM 1420 C CA . MET A 1 186 ? 6.103 -18.080 -8.614 1.00 65.56 186 MET A CA 1
ATOM 1421 C C . MET A 1 186 ? 6.645 -19.476 -8.945 1.00 65.56 186 MET A C 1
ATOM 1423 O O . MET A 1 186 ? 7.789 -19.769 -8.611 1.00 65.56 186 MET A O 1
ATOM 1427 N N . ASP A 1 187 ? 5.779 -20.346 -9.476 1.00 61.25 187 ASP A N 1
ATOM 1428 C CA . ASP A 1 187 ? 6.164 -21.628 -10.093 1.00 61.25 187 ASP A CA 1
ATOM 1429 C C . ASP A 1 187 ? 6.513 -21.415 -11.576 1.00 61.25 187 ASP A C 1
ATOM 1431 O O . ASP A 1 187 ? 5.858 -20.553 -12.216 1.00 61.25 187 ASP A O 1
#

Radius of gyration: 38.99 Å; Cα contacts (8 Å, |Δi|>4): 87; chains: 1; bounding box: 87×88×77 Å